Protein AF-A0A522EAC5-F1 (afdb_monomer)

Nearest PDB structures (foldseek):
  4c2c-assembly1_A  TM=8.214E-01  e=1.784E-02  Bacillus subtilis subsp. subtilis str. 168
  4c2g-assembly1_A-2  TM=7.423E-01  e=1.265E-02  Bacillus subtilis subsp. subtilis str. 168
  4c2e-assembly1_B  TM=6.570E-01  e=2.172E-02  Bacillus subtilis subsp. subtilis str. 168
  6tci-assembly1_A  TM=8.360E-01  e=1.340E-01  Bacillus cereus ATCC 14579
  4c2h-assembly1_B  TM=6.564E-01  e=4.324E-02  Bacillus subtilis subsp. subtilis str. 168

Secondary structure (DSSP, 8-state):
----GGGGGS--SS-B-TT-TT--HHHHHHHHHHHHHHHHH-GGG------SS---HHHHHHHHHHHHHTT------B-HHHHHHHHHHHHHHHHSPP--SSHHHHHHHHHHHHHHT----EEETTEEEESHHHHHHTTT--STT---HHHHHHHHHHHHHHHTT--GGGTS-S-S-HHHHHHHHHHTT----HHHHHH-GGG--TTPEEEEEEETTEEEEEEE------

Radius of gyration: 19.71 Å; Cα contacts (8 Å, |Δi|>4): 372; chains: 1; bounding box: 53×34×54 Å

pLDDT: mean 96.54, std 4.16, range [55.78, 98.94]

Foldseek 3Di:
DVQPLLVVLLDDPFKDAAVDPPQDLVVLLSLQQLLCLVCVVVVPLQLHDANRSHRDPSQLVSLLSLCVVVVHDSRSMDGSVSSNVSCVLVCQLQPVDFDDDDLLRQLLVSQVSNVVSPLDWDAHPNWTQHHSSSCSLQVHDGTNPSPRQQSVSVSSSCNSQVSVVHDCCVVANPDSALLRRQVVCVVVVNDDDPVRCVVPVVSDDRSDKDFDDPDVSHTDHIDTRNDDDD

Sequence (230 aa):
MVKNHYQKELSIAATQKRNGADNNKKDVKKIQCWLNLYAMRHPMAGTTTGIDGDFGPATEQAAVNFQKATGMPQSGIVNQQLFDLLCDPMRIAFEKPLTANGLRQLVTQAAKQHLTNSPFELNYDNKSNMGPWVRSYMNMNEGTEWFWCMGFVQTIIDQAASTQNKDFRTLMPLTFSCDTVGTHGLNKGWLSRYTQVRNDPSVVQPGDIFLLQKSPNDWIHTGIIIGIGA

Structure (mmCIF, N/CA/C/O backbone):
data_AF-A0A522EAC5-F1
#
_entry.id   AF-A0A522EAC5-F1
#
loop_
_atom_site.group_PDB
_atom_site.id
_atom_site.type_symbol
_atom_site.label_atom_id
_atom_site.label_alt_id
_atom_site.label_comp_id
_atom_site.label_asym_id
_atom_site.label_entity_id
_atom_site.label_seq_id
_atom_site.pdbx_PDB_ins_code
_atom_site.Cartn_x
_atom_site.Cartn_y
_atom_site.Cartn_z
_atom_site.occupancy
_atom_site.B_iso_or_equiv
_atom_site.auth_seq_id
_atom_site.auth_comp_id
_atom_site.auth_asym_id
_atom_site.auth_atom_id
_atom_site.pdbx_PDB_model_num
ATOM 1 N N . MET A 1 1 ? -1.379 -14.758 -9.029 1.00 74.06 1 MET A N 1
ATOM 2 C CA . MET A 1 1 ? -0.699 -13.705 -8.253 1.00 74.06 1 MET A CA 1
ATOM 3 C C . MET A 1 1 ? 0.172 -14.366 -7.209 1.00 74.06 1 MET A C 1
ATOM 5 O O . MET A 1 1 ? -0.342 -15.129 -6.399 1.00 74.06 1 MET A O 1
ATOM 9 N N . VAL A 1 2 ? 1.479 -14.133 -7.273 1.00 79.31 2 VAL A N 1
ATOM 10 C CA . VAL A 1 2 ? 2.454 -14.653 -6.304 1.00 79.31 2 VAL A CA 1
ATOM 11 C C . VAL A 1 2 ? 2.388 -13.857 -4.990 1.00 79.31 2 VAL A C 1
ATOM 13 O O . VAL A 1 2 ? 2.629 -14.410 -3.918 1.00 79.31 2 VAL A O 1
ATOM 16 N N . LYS A 1 3 ? 2.011 -12.573 -5.039 1.00 86.25 3 LYS A N 1
ATOM 17 C CA . LYS A 1 3 ? 1.955 -11.675 -3.875 1.00 86.25 3 LYS A CA 1
ATOM 18 C C . LYS A 1 3 ? 0.541 -11.509 -3.320 1.00 86.25 3 LYS A C 1
ATOM 20 O O . LYS A 1 3 ? -0.105 -10.490 -3.515 1.00 86.25 3 LYS A O 1
ATOM 25 N N . ASN A 1 4 ? 0.082 -12.505 -2.564 1.00 93.12 4 ASN A N 1
ATOM 26 C CA . ASN A 1 4 ? -1.231 -12.510 -1.899 1.00 93.12 4 ASN A CA 1
ATOM 27 C C . ASN A 1 4 ? -1.202 -12.070 -0.418 1.00 93.12 4 ASN A C 1
ATOM 29 O O . ASN A 1 4 ? -2.236 -12.053 0.244 1.00 93.12 4 ASN A O 1
ATOM 33 N N . HIS A 1 5 ? -0.037 -11.694 0.121 1.00 93.81 5 HIS A N 1
ATOM 34 C CA . HIS A 1 5 ? 0.119 -11.345 1.540 1.00 93.81 5 HIS A CA 1
ATOM 35 C C . HIS A 1 5 ? -0.753 -10.159 1.983 1.00 93.81 5 HIS A C 1
ATOM 37 O O . HIS A 1 5 ? -1.162 -10.129 3.143 1.00 93.81 5 HIS A O 1
ATOM 43 N N . TYR A 1 6 ? -1.093 -9.246 1.064 1.00 96.56 6 TYR A N 1
ATOM 44 C CA . TYR A 1 6 ? -1.983 -8.107 1.314 1.00 96.56 6 TYR A CA 1
ATOM 45 C C . TYR A 1 6 ? -3.342 -8.527 1.895 1.00 96.56 6 TYR A C 1
ATOM 47 O O . TYR A 1 6 ? -3.923 -7.794 2.685 1.00 96.56 6 TYR A O 1
ATOM 55 N N . GLN A 1 7 ? -3.831 -9.735 1.587 1.00 97.00 7 GLN A N 1
ATOM 56 C CA . GLN A 1 7 ? -5.108 -10.244 2.100 1.00 97.00 7 GLN A CA 1
ATOM 57 C C . GLN A 1 7 ? -5.143 -10.274 3.636 1.00 97.00 7 GLN A C 1
ATOM 59 O O . GLN A 1 7 ? -6.197 -10.091 4.239 1.00 97.00 7 GLN A O 1
ATOM 64 N N . LYS A 1 8 ? -3.982 -10.433 4.289 1.00 96.69 8 LYS A N 1
ATOM 65 C CA . LYS A 1 8 ? -3.856 -10.394 5.755 1.00 96.69 8 LYS A CA 1
ATOM 66 C C . LYS A 1 8 ? -4.067 -8.996 6.343 1.00 96.69 8 LYS A C 1
ATOM 68 O O . LYS A 1 8 ? -4.288 -8.897 7.550 1.00 96.69 8 LYS A O 1
ATOM 73 N N . GLU A 1 9 ? -3.986 -7.939 5.538 1.00 97.38 9 GLU A N 1
ATOM 74 C CA . GLU A 1 9 ? -4.285 -6.555 5.931 1.00 97.38 9 GLU A CA 1
ATOM 75 C C . GLU A 1 9 ? -5.766 -6.193 5.758 1.00 97.38 9 GLU A C 1
ATOM 77 O O . GLU A 1 9 ? -6.184 -5.159 6.266 1.00 97.38 9 GLU A O 1
ATOM 82 N N . LEU A 1 10 ? -6.562 -7.047 5.100 1.00 97.81 10 LEU A N 1
ATOM 83 C CA . LEU A 1 10 ? -7.972 -6.790 4.776 1.00 97.81 10 LEU A CA 1
ATOM 84 C C . LEU A 1 10 ? -8.965 -7.367 5.796 1.00 97.81 10 LEU A C 1
ATOM 86 O O . LEU A 1 10 ? -10.173 -7.285 5.595 1.00 97.81 10 LEU A O 1
ATOM 90 N N . SER A 1 11 ? -8.483 -7.960 6.890 1.00 97.75 11 SER A N 1
ATOM 91 C CA . SER A 1 11 ? -9.348 -8.499 7.941 1.00 97.75 11 SER A CA 1
ATOM 92 C C . SER A 1 11 ? -8.876 -8.177 9.356 1.00 97.75 11 SER A C 1
ATOM 94 O O . SER A 1 11 ? -7.675 -8.011 9.619 1.00 97.75 11 SER A O 1
ATOM 96 N N . ILE A 1 12 ? -9.846 -8.163 10.268 1.00 98.38 12 ILE A N 1
ATOM 97 C CA . ILE A 1 12 ? -9.673 -8.196 11.723 1.00 98.38 12 ILE A CA 1
ATOM 98 C C . ILE A 1 12 ? -10.312 -9.476 12.275 1.00 98.38 12 ILE A C 1
ATOM 100 O O . ILE A 1 12 ? -11.233 -10.029 11.678 1.00 98.38 12 ILE A O 1
ATOM 104 N N . ALA A 1 13 ? -9.804 -9.986 13.394 1.00 97.94 13 ALA A N 1
ATOM 105 C CA . ALA A 1 13 ? -10.267 -11.239 13.988 1.00 97.94 13 ALA A CA 1
ATOM 106 C C . ALA A 1 13 ? -11.593 -11.086 14.750 1.00 97.94 13 ALA A C 1
ATOM 108 O O . ALA A 1 13 ? -12.359 -12.042 14.847 1.00 97.94 13 ALA A O 1
ATOM 109 N N . ALA A 1 14 ? -11.862 -9.897 15.291 1.00 97.88 14 ALA A N 1
ATOM 110 C CA . ALA A 1 14 ? -13.078 -9.590 16.035 1.00 97.88 14 ALA A CA 1
ATOM 111 C C . ALA A 1 14 ? -13.418 -8.100 15.938 1.00 97.88 14 ALA A C 1
ATOM 113 O O . ALA A 1 14 ? -12.558 -7.273 15.631 1.00 97.88 14 ALA A O 1
ATOM 114 N N . THR A 1 15 ? -14.661 -7.747 16.258 1.00 98.69 15 THR A N 1
ATOM 115 C CA . THR A 1 15 ? -15.087 -6.349 16.397 1.00 98.69 15 THR A CA 1
ATOM 116 C C . THR A 1 15 ? -14.284 -5.650 17.495 1.00 98.69 15 THR A C 1
ATOM 118 O O . THR A 1 15 ? -14.250 -6.122 18.628 1.00 98.69 15 THR A O 1
ATOM 121 N N . GLN A 1 16 ? -13.680 -4.508 17.170 1.00 98.75 16 GLN A N 1
ATOM 122 C CA . GLN A 1 16 ? -12.874 -3.709 18.093 1.00 98.75 16 GLN A CA 1
ATOM 123 C C . GLN A 1 16 ? -13.665 -2.471 18.544 1.00 98.75 16 GLN A C 1
ATOM 125 O O . GLN A 1 16 ? -14.321 -1.812 17.731 1.00 98.75 16 GLN A O 1
ATOM 130 N N . LYS A 1 17 ? -13.641 -2.162 19.843 1.00 98.75 17 LYS A N 1
ATOM 131 C CA . LYS A 1 17 ? -14.344 -1.006 20.430 1.00 98.75 17 LYS A CA 1
ATOM 132 C C . LYS A 1 17 ? -13.735 -0.606 21.766 1.00 98.75 17 LYS A C 1
ATOM 134 O O . LYS A 1 17 ? -13.045 -1.406 22.392 1.00 98.75 17 LYS A O 1
ATOM 139 N N . ARG A 1 18 ? -14.042 0.587 22.270 1.00 98.31 18 ARG A N 1
ATOM 140 C CA . ARG A 1 18 ? -13.591 0.999 23.603 1.00 98.31 18 ARG A CA 1
ATOM 141 C C . ARG A 1 18 ? -14.069 0.019 24.679 1.00 98.31 18 ARG A C 1
ATOM 143 O O . ARG A 1 18 ? -15.231 -0.385 24.682 1.00 98.31 18 ARG A O 1
ATOM 150 N N . ASN A 1 19 ? -13.160 -0.371 25.576 1.00 97.00 19 ASN A N 1
ATOM 151 C CA . ASN A 1 19 ? -13.394 -1.372 26.628 1.00 97.00 19 ASN A CA 1
ATOM 152 C C . ASN A 1 19 ? -13.909 -2.736 26.103 1.00 97.00 19 ASN A C 1
ATOM 154 O O . ASN A 1 19 ? -14.594 -3.461 26.823 1.00 97.00 19 ASN A O 1
ATOM 158 N N . GLY A 1 20 ? -13.636 -3.080 24.839 1.00 97.38 20 GLY A N 1
ATOM 159 C CA . GLY A 1 20 ? -14.029 -4.358 24.246 1.00 97.38 20 GLY A CA 1
ATOM 160 C C . GLY A 1 20 ? -13.218 -5.526 24.809 1.00 97.38 20 GLY A C 1
ATOM 161 O O . GLY A 1 20 ? -11.992 -5.483 24.796 1.00 97.38 20 GLY A O 1
ATOM 162 N N . ALA A 1 21 ? -13.898 -6.583 25.265 1.00 97.19 21 ALA A N 1
ATOM 163 C CA . ALA A 1 21 ? -13.247 -7.791 25.784 1.00 97.19 21 ALA A CA 1
ATOM 164 C C . ALA A 1 21 ? -12.464 -8.563 24.704 1.00 97.19 21 ALA A C 1
ATOM 166 O O . ALA A 1 21 ? -11.449 -9.180 25.009 1.00 97.19 21 ALA A O 1
ATOM 167 N N . ASP A 1 22 ? -12.901 -8.468 23.445 1.00 97.56 22 ASP A N 1
ATOM 168 C CA . ASP A 1 22 ? -12.273 -9.123 22.288 1.00 97.56 22 ASP A CA 1
ATOM 169 C C . ASP A 1 22 ? -11.232 -8.232 21.584 1.00 97.56 22 ASP A C 1
ATOM 171 O O . ASP A 1 22 ? -10.783 -8.521 20.465 1.00 97.56 22 ASP A O 1
ATOM 175 N N . ASN A 1 23 ? -10.858 -7.110 22.211 1.00 98.50 23 ASN A N 1
ATOM 176 C CA . ASN A 1 23 ? -9.842 -6.240 21.648 1.00 98.50 23 ASN A CA 1
ATOM 177 C C . ASN A 1 23 ? -8.488 -6.949 21.602 1.00 98.50 23 ASN A C 1
ATOM 179 O O . ASN A 1 23 ? -8.070 -7.586 22.569 1.00 98.50 23 ASN A O 1
ATOM 183 N N . ASN A 1 24 ? -7.748 -6.778 20.507 1.00 98.50 24 ASN A N 1
ATOM 184 C CA . ASN A 1 24 ? -6.374 -7.258 20.426 1.00 98.50 24 ASN A CA 1
ATOM 185 C C . ASN A 1 24 ? -5.443 -6.226 19.788 1.00 98.50 24 ASN A C 1
ATOM 187 O O . ASN A 1 24 ? -5.782 -5.553 18.816 1.00 98.50 24 ASN A O 1
ATOM 191 N N . LYS A 1 25 ? -4.214 -6.156 20.308 1.00 98.19 25 LYS A N 1
ATOM 192 C CA . LYS A 1 25 ? -3.217 -5.149 19.921 1.00 98.19 25 LYS A CA 1
ATOM 193 C C . LYS A 1 25 ? -2.968 -5.082 18.411 1.00 98.19 25 LYS A C 1
ATOM 195 O O . LYS A 1 25 ? -2.745 -4.005 17.866 1.00 98.19 25 LYS A O 1
ATOM 200 N N . LYS A 1 26 ? -2.976 -6.232 17.731 1.00 97.88 26 LYS A N 1
ATOM 201 C CA . LYS A 1 26 ? -2.665 -6.329 16.301 1.00 97.88 26 LYS A CA 1
ATOM 202 C C . LYS A 1 26 ? -3.753 -5.682 15.446 1.00 97.88 26 LYS A C 1
ATOM 204 O O . LYS A 1 26 ? -3.430 -4.882 14.570 1.00 97.88 26 LYS A O 1
ATOM 209 N N . ASP A 1 27 ? -5.015 -6.006 15.703 1.00 98.62 27 ASP A N 1
ATOM 210 C CA . ASP A 1 27 ? -6.136 -5.457 14.941 1.00 98.62 27 ASP A CA 1
ATOM 211 C C . ASP A 1 27 ? -6.366 -3.984 15.260 1.00 98.62 27 ASP A C 1
ATOM 213 O O . ASP A 1 27 ? -6.579 -3.189 14.347 1.00 98.62 27 ASP A O 1
ATOM 217 N N . VAL A 1 28 ? -6.210 -3.583 16.525 1.00 98.81 28 VAL A N 1
ATOM 218 C CA . VAL A 1 28 ? -6.271 -2.166 16.892 1.00 98.81 28 VAL A CA 1
ATOM 219 C C . VAL A 1 28 ? -5.186 -1.363 16.167 1.00 98.81 28 VAL A C 1
ATOM 221 O O . VAL A 1 28 ? -5.501 -0.332 15.576 1.00 98.81 28 VAL A O 1
ATOM 224 N N . LYS A 1 29 ? -3.938 -1.858 16.092 1.00 98.56 29 LYS A N 1
ATOM 225 C CA . LYS A 1 29 ? -2.887 -1.192 15.302 1.00 98.56 29 LYS A CA 1
ATOM 226 C C . LYS A 1 29 ? -3.243 -1.089 13.820 1.00 98.56 29 LYS A C 1
ATOM 228 O O . LYS A 1 29 ? -2.996 -0.050 13.217 1.00 98.56 29 LYS A O 1
ATOM 233 N N . LYS A 1 30 ? -3.840 -2.124 13.216 1.00 98.44 30 LYS A N 1
ATOM 234 C CA . LYS A 1 30 ? -4.312 -2.046 11.820 1.00 98.44 30 LYS A CA 1
ATOM 235 C C . LYS A 1 30 ? -5.349 -0.942 11.637 1.00 98.44 30 LYS A C 1
ATOM 237 O O . LYS A 1 30 ? -5.227 -0.151 10.707 1.00 98.44 30 LYS A O 1
ATOM 242 N N . ILE A 1 31 ? -6.336 -0.874 12.527 1.00 98.88 31 ILE A N 1
ATOM 243 C CA . ILE A 1 31 ? -7.385 0.151 12.507 1.00 98.88 31 ILE A CA 1
ATOM 244 C C . ILE A 1 31 ? -6.766 1.544 12.628 1.00 98.88 31 ILE A C 1
ATOM 246 O O . ILE A 1 31 ? -7.038 2.407 11.800 1.00 98.88 31 ILE A O 1
ATOM 250 N N . GLN A 1 32 ? -5.888 1.750 13.609 1.00 98.88 32 GLN A N 1
ATOM 251 C CA . GLN A 1 32 ? -5.194 3.022 13.816 1.00 98.88 32 GLN A CA 1
ATOM 252 C C . GLN A 1 32 ? -4.370 3.420 12.585 1.00 98.88 32 GLN A C 1
ATOM 254 O O . GLN A 1 32 ? -4.459 4.562 12.137 1.00 98.88 32 GLN A O 1
ATOM 259 N N . CYS A 1 33 ? -3.627 2.488 11.981 1.00 98.81 33 CYS A N 1
ATOM 260 C CA . CYS A 1 33 ? -2.914 2.732 10.728 1.00 98.81 33 CYS A CA 1
ATOM 261 C C . CYS A 1 33 ? -3.858 3.202 9.614 1.00 98.81 33 CYS A C 1
ATOM 263 O O . CYS A 1 33 ? -3.591 4.214 8.970 1.00 98.81 33 CYS A O 1
ATOM 265 N N . TRP A 1 34 ? -4.970 2.499 9.394 1.00 98.81 34 TRP A N 1
ATOM 266 C CA . TRP A 1 34 ? -5.921 2.854 8.342 1.00 98.81 34 TRP A CA 1
ATOM 267 C C . TRP A 1 34 ? -6.625 4.190 8.584 1.00 98.81 34 TRP A C 1
ATOM 269 O O . TRP A 1 34 ? -6.803 4.961 7.644 1.00 98.81 34 TRP A O 1
ATOM 279 N N . LEU A 1 35 ? -6.954 4.513 9.834 1.00 98.88 35 LEU A N 1
ATOM 280 C CA . LEU A 1 35 ? -7.517 5.811 10.209 1.00 98.88 35 LEU A CA 1
ATOM 281 C C . LEU A 1 35 ? -6.540 6.968 9.924 1.00 98.88 35 LEU A C 1
ATOM 283 O O . LEU A 1 35 ? -6.948 8.009 9.403 1.00 98.88 35 LEU A O 1
ATOM 287 N N . ASN A 1 36 ? -5.245 6.769 10.193 1.00 98.81 36 ASN A N 1
ATOM 288 C CA . ASN A 1 36 ? -4.192 7.728 9.844 1.00 98.81 36 ASN A CA 1
ATOM 289 C C . ASN A 1 36 ? -4.004 7.855 8.324 1.00 98.81 36 ASN A C 1
ATOM 291 O O . ASN A 1 36 ? -3.935 8.969 7.809 1.00 98.81 36 ASN A O 1
ATOM 295 N N . LEU A 1 37 ? -3.988 6.741 7.585 1.00 98.62 37 LEU A N 1
ATOM 296 C CA . LEU A 1 37 ? -3.923 6.763 6.117 1.00 98.62 37 LEU A CA 1
ATOM 297 C C . LEU A 1 37 ? -5.135 7.473 5.500 1.00 98.62 37 LEU A C 1
ATOM 299 O O . LEU A 1 37 ? -4.993 8.215 4.527 1.00 98.62 37 LEU A O 1
ATOM 303 N N . TYR A 1 38 ? -6.323 7.298 6.082 1.00 98.56 38 TYR A N 1
ATOM 304 C CA . TYR A 1 38 ? -7.512 8.036 5.673 1.00 98.56 38 TYR A CA 1
ATOM 305 C C . TYR A 1 38 ? -7.342 9.543 5.901 1.00 98.56 38 TYR A C 1
ATOM 307 O O . TYR A 1 38 ? -7.659 10.325 5.003 1.00 98.56 38 TYR A O 1
ATOM 315 N N . ALA A 1 39 ? -6.781 9.949 7.046 1.00 98.31 39 ALA A N 1
ATOM 316 C CA . ALA A 1 39 ? -6.525 11.353 7.371 1.00 98.31 39 ALA A CA 1
ATOM 317 C C . ALA A 1 39 ? -5.549 12.011 6.382 1.00 98.31 39 ALA A C 1
ATOM 319 O O . ALA A 1 39 ? -5.749 13.160 6.002 1.00 98.31 39 ALA A O 1
ATOM 320 N N . MET A 1 40 ? -4.538 11.280 5.896 1.00 97.25 40 MET A N 1
ATOM 321 C CA . MET A 1 40 ? -3.603 11.791 4.880 1.00 97.25 40 MET A CA 1
ATOM 322 C C . MET A 1 40 ? -4.302 12.177 3.568 1.00 97.25 40 MET A C 1
ATOM 324 O O . MET A 1 40 ? -3.865 13.099 2.885 1.00 97.25 40 MET A O 1
ATOM 328 N N . ARG A 1 41 ? -5.393 11.486 3.212 1.00 95.94 41 ARG A N 1
ATOM 329 C CA . ARG A 1 41 ? -6.208 11.787 2.020 1.00 95.94 41 ARG A CA 1
ATOM 330 C C . ARG A 1 41 ? -7.346 12.767 2.310 1.00 95.94 41 ARG A C 1
ATOM 332 O O . ARG A 1 41 ? -7.791 13.469 1.408 1.00 95.94 41 ARG A O 1
ATOM 339 N N . HIS A 1 42 ? -7.805 12.811 3.557 1.00 97.44 42 HIS A N 1
ATOM 340 C CA . HIS A 1 42 ? -8.933 13.615 4.016 1.00 97.44 42 HIS A CA 1
ATOM 341 C C . HIS A 1 42 ? -8.534 14.390 5.282 1.00 97.44 42 HIS A C 1
ATOM 343 O O . HIS A 1 42 ? -9.023 14.080 6.371 1.00 97.44 42 HIS A O 1
ATOM 349 N N . PRO A 1 43 ? -7.663 15.411 5.174 1.00 96.12 43 PRO A N 1
ATOM 350 C CA . PRO A 1 43 ? -7.079 16.085 6.340 1.00 96.12 43 PRO A CA 1
ATOM 351 C C . PRO A 1 43 ? -8.123 16.731 7.263 1.00 96.12 43 PRO A C 1
ATOM 353 O O . PRO A 1 43 ? -7.903 16.852 8.464 1.00 96.12 43 PRO A O 1
ATOM 356 N N . MET A 1 44 ? -9.295 17.081 6.727 1.00 97.56 44 MET A N 1
ATOM 357 C CA . MET A 1 44 ? -10.409 17.658 7.487 1.00 97.56 44 MET A CA 1
ATOM 358 C C . MET A 1 44 ? -11.283 16.620 8.208 1.00 97.56 44 MET A C 1
ATOM 360 O O . MET A 1 44 ? -12.193 17.001 8.940 1.00 97.56 44 MET A O 1
ATOM 364 N N . ALA A 1 45 ? -11.049 15.319 8.008 1.00 97.56 45 ALA A N 1
ATOM 365 C CA . ALA A 1 45 ? -11.873 14.275 8.611 1.00 97.56 45 ALA A CA 1
ATOM 366 C C . ALA A 1 45 ? -11.590 14.074 10.105 1.00 97.56 45 ALA A C 1
ATOM 368 O O . ALA A 1 45 ? -12.448 13.559 10.809 1.00 97.56 45 ALA A O 1
ATOM 369 N N . GLY A 1 46 ? -10.410 14.461 10.601 1.00 97.81 46 GLY A N 1
ATOM 370 C CA . GLY A 1 46 ? -10.063 14.297 12.015 1.00 97.81 46 GLY A CA 1
ATOM 371 C C . GLY A 1 46 ? -9.935 12.832 12.452 1.00 97.81 46 GLY A C 1
ATOM 372 O O . GLY A 1 46 ? -10.316 12.498 13.570 1.00 97.81 46 GLY A O 1
ATOM 373 N N . THR A 1 47 ? -9.449 11.942 11.582 1.00 98.62 47 THR A N 1
ATOM 374 C CA . THR A 1 47 ? -9.291 10.507 11.895 1.00 98.62 47 THR A CA 1
ATOM 375 C C . THR A 1 47 ? -7.892 10.135 12.396 1.00 98.62 47 THR A C 1
ATOM 377 O O . THR A 1 47 ? -7.638 8.974 12.690 1.00 98.62 47 THR A O 1
ATOM 380 N N . THR A 1 48 ? -6.963 11.083 12.512 1.00 98.44 48 THR A N 1
ATOM 381 C CA . THR A 1 48 ? -5.627 10.835 13.078 1.00 98.44 48 THR A CA 1
ATOM 382 C C . THR A 1 48 ? -5.725 10.357 14.530 1.00 98.44 48 THR A C 1
ATOM 384 O O . THR A 1 48 ? -6.432 10.952 15.341 1.00 98.44 48 THR A O 1
ATOM 387 N N . THR A 1 49 ? -4.985 9.304 14.873 1.00 98.56 49 THR A N 1
ATOM 388 C CA . THR A 1 49 ? -4.888 8.759 16.238 1.00 98.56 49 THR A CA 1
ATOM 389 C C . THR A 1 49 ? -3.517 8.111 16.461 1.00 98.56 49 THR A C 1
ATOM 391 O O . THR A 1 49 ? -2.809 7.817 15.496 1.00 98.56 49 THR A O 1
ATOM 394 N N . GLY A 1 50 ? -3.120 7.876 17.713 1.00 98.50 50 GLY A N 1
ATOM 395 C CA . GLY A 1 50 ? -1.901 7.121 18.025 1.00 98.50 50 GLY A CA 1
ATOM 396 C C . GLY A 1 50 ? -1.964 5.686 17.487 1.00 98.50 50 GLY A C 1
ATOM 397 O O . GLY A 1 50 ? -3.045 5.114 17.389 1.00 98.50 50 GLY A O 1
ATOM 398 N N . ILE A 1 51 ? -0.813 5.107 17.123 1.00 98.69 51 ILE A N 1
ATOM 399 C CA . ILE A 1 51 ? -0.688 3.712 16.652 1.00 98.69 51 ILE A CA 1
ATOM 400 C C . ILE A 1 51 ? -0.022 2.867 17.753 1.00 98.69 51 ILE A C 1
ATOM 402 O O . ILE A 1 51 ? 1.077 2.334 17.605 1.00 98.69 51 ILE A O 1
ATOM 406 N N . ASP A 1 52 ? -0.673 2.786 18.908 1.00 98.19 52 ASP A N 1
ATOM 407 C CA . ASP A 1 52 ? -0.187 2.092 20.112 1.00 98.19 52 ASP A CA 1
ATOM 408 C C . ASP A 1 52 ? -0.768 0.672 20.267 1.00 98.19 52 ASP A C 1
ATOM 410 O O . ASP A 1 52 ? -0.181 -0.186 20.940 1.00 98.19 52 ASP A O 1
ATOM 414 N N . GLY A 1 53 ? -1.855 0.376 19.553 1.00 98.38 53 GLY A N 1
ATOM 415 C CA . GLY A 1 53 ? -2.621 -0.858 19.660 1.00 98.38 53 GLY A CA 1
ATOM 416 C C . GLY A 1 53 ? -3.603 -0.892 20.829 1.00 98.38 53 GLY A C 1
ATOM 417 O O . GLY A 1 53 ? -4.075 -1.978 21.159 1.00 98.38 53 GLY A O 1
ATOM 418 N N . ASP A 1 54 ? -3.913 0.256 21.436 1.00 98.44 54 ASP A N 1
ATOM 419 C CA . ASP A 1 54 ? -4.982 0.408 22.421 1.00 98.44 54 ASP A CA 1
ATOM 420 C C . ASP A 1 54 ? -6.212 1.121 21.829 1.00 98.44 54 ASP A C 1
ATOM 422 O O . ASP A 1 54 ? -6.138 2.177 21.190 1.00 98.44 54 ASP A O 1
ATOM 426 N N . PHE A 1 55 ? -7.393 0.534 22.035 1.00 98.69 55 PHE A N 1
ATOM 427 C CA . PHE A 1 55 ? -8.648 1.114 21.560 1.00 98.69 55 PHE A CA 1
ATOM 428 C C . PHE A 1 55 ? -9.190 2.085 22.616 1.00 98.69 55 PHE A C 1
ATOM 430 O O . PHE A 1 55 ? -10.244 1.879 23.224 1.00 98.69 55 PHE A O 1
ATOM 437 N N . GLY A 1 56 ? -8.422 3.146 22.852 1.00 98.56 56 GLY A N 1
ATOM 438 C CA . GLY A 1 56 ? -8.756 4.209 23.789 1.00 98.56 56 GLY A CA 1
ATOM 439 C C . GLY A 1 56 ? -9.738 5.251 23.227 1.00 98.56 56 GLY A C 1
ATOM 440 O O . GLY A 1 56 ? -10.206 5.139 22.089 1.00 98.56 56 GLY A O 1
ATOM 441 N N . PRO A 1 57 ? -10.020 6.318 24.000 1.00 98.62 57 PRO A N 1
ATOM 442 C CA . PRO A 1 57 ? -10.958 7.378 23.614 1.00 98.62 57 PRO A CA 1
ATOM 443 C C . PRO A 1 57 ? -10.599 8.073 22.290 1.00 98.62 57 PRO A C 1
ATOM 445 O O . PRO A 1 57 ? -11.485 8.423 21.516 1.00 98.62 57 PRO A O 1
ATOM 448 N N . ALA A 1 58 ? -9.304 8.257 22.008 1.00 98.56 58 ALA A N 1
ATOM 449 C CA . ALA A 1 58 ? -8.845 8.873 20.762 1.00 98.56 58 ALA A CA 1
ATOM 450 C C . ALA A 1 58 ? -9.142 7.986 19.539 1.00 98.56 58 ALA A C 1
ATOM 452 O O . ALA A 1 58 ? -9.655 8.474 18.534 1.00 98.56 58 ALA A O 1
ATOM 453 N N . THR A 1 59 ? -8.890 6.676 19.644 1.00 98.88 59 THR A N 1
ATOM 454 C CA . THR A 1 59 ? -9.204 5.699 18.589 1.00 98.88 59 THR A CA 1
ATOM 455 C C . THR A 1 59 ? -10.714 5.599 18.355 1.00 98.88 59 THR A C 1
ATOM 457 O O . THR A 1 59 ? -11.153 5.583 17.208 1.00 98.88 59 THR A O 1
ATOM 460 N N . GLU A 1 60 ? -11.517 5.605 19.424 1.00 98.88 60 GLU A N 1
ATOM 461 C CA . GLU A 1 60 ? -12.984 5.649 19.342 1.00 98.88 60 GLU A CA 1
ATOM 462 C C . GLU A 1 60 ? -13.478 6.902 18.608 1.00 98.88 60 GLU A C 1
ATOM 464 O O . GLU A 1 60 ? -14.254 6.792 17.658 1.00 98.88 60 GLU A O 1
ATOM 469 N N . GLN A 1 61 ? -12.985 8.087 18.980 1.00 98.88 61 GLN A N 1
ATOM 470 C CA . GLN A 1 61 ? -13.367 9.335 18.316 1.00 98.88 61 GLN A CA 1
ATOM 471 C C . GLN A 1 61 ? -12.940 9.360 16.841 1.00 98.88 61 GLN A C 1
ATOM 473 O O . GLN A 1 61 ? -13.698 9.819 15.985 1.00 98.88 61 GLN A O 1
ATOM 478 N N . ALA A 1 62 ? -11.754 8.840 16.519 1.00 98.88 62 ALA A N 1
ATOM 479 C CA . ALA A 1 62 ? -11.297 8.708 15.141 1.00 98.88 62 ALA A CA 1
ATOM 480 C C . ALA A 1 62 ? -12.191 7.751 14.330 1.00 98.88 62 ALA A C 1
ATOM 482 O O . ALA A 1 62 ? -12.538 8.059 13.189 1.00 98.88 62 ALA A O 1
ATOM 483 N N . ALA A 1 63 ? -12.631 6.635 14.921 1.00 98.88 63 ALA A N 1
ATOM 484 C CA . ALA A 1 63 ? -13.583 5.720 14.293 1.00 98.88 63 ALA A CA 1
ATOM 485 C C . ALA A 1 63 ? -14.953 6.383 14.063 1.00 98.88 63 ALA A C 1
ATOM 487 O O . ALA A 1 63 ? -15.505 6.265 12.969 1.00 98.88 63 ALA A O 1
ATOM 488 N N . VAL A 1 64 ? -15.466 7.146 15.038 1.00 98.94 64 VAL A N 1
ATOM 489 C CA . VAL A 1 64 ? -16.685 7.967 14.890 1.00 98.94 64 VAL A CA 1
ATOM 490 C C . VAL A 1 64 ? -16.552 8.947 13.725 1.00 98.94 64 VAL A C 1
ATOM 492 O O . VAL A 1 64 ? -17.456 9.071 12.898 1.00 98.94 64 VAL A O 1
ATOM 495 N N . ASN A 1 65 ? -15.413 9.628 13.627 1.00 98.88 65 ASN A N 1
ATOM 496 C CA . ASN A 1 65 ? -15.155 10.598 12.570 1.00 98.88 65 ASN A CA 1
ATOM 497 C C . ASN A 1 65 ? -15.093 9.937 11.186 1.00 98.88 65 ASN A C 1
ATOM 499 O O . ASN A 1 65 ? -15.658 10.462 10.225 1.00 98.88 65 ASN A O 1
ATOM 503 N N . PHE A 1 66 ? -14.479 8.756 11.089 1.00 98.81 66 PHE A N 1
ATOM 504 C CA . PHE A 1 66 ? -14.482 7.967 9.861 1.00 98.81 66 PHE A CA 1
ATOM 505 C C . PHE A 1 66 ? -15.897 7.510 9.481 1.00 98.81 66 PHE A C 1
ATOM 507 O O . PHE A 1 66 ? -16.305 7.665 8.330 1.00 98.81 66 PHE A O 1
ATOM 514 N N . GLN A 1 67 ? -16.682 7.019 10.445 1.00 98.81 67 GLN A N 1
ATOM 515 C CA . GLN A 1 67 ? -18.083 6.648 10.226 1.00 98.81 67 GLN A CA 1
ATOM 516 C C . GLN A 1 67 ? -18.896 7.838 9.712 1.00 98.81 67 GLN A C 1
ATOM 518 O O . GLN A 1 67 ? -19.595 7.722 8.710 1.00 98.81 67 GLN A O 1
ATOM 523 N N . LYS A 1 68 ? -18.744 9.012 10.333 1.00 98.62 68 LYS A N 1
ATOM 524 C CA . LYS A 1 68 ? -19.381 10.250 9.871 1.00 98.62 68 LYS A CA 1
ATOM 525 C C . LYS A 1 68 ? -18.990 10.585 8.431 1.00 98.62 68 LYS A C 1
ATOM 527 O O . LYS A 1 68 ? -19.863 10.896 7.627 1.00 98.62 68 LYS A O 1
ATOM 532 N N . ALA A 1 69 ? -17.700 10.511 8.102 1.00 98.12 69 ALA A N 1
ATOM 533 C CA . ALA A 1 69 ? -17.193 10.831 6.769 1.00 98.12 69 ALA A CA 1
ATOM 534 C C . ALA A 1 69 ? -17.659 9.840 5.685 1.00 98.12 69 ALA A C 1
ATOM 536 O O . ALA A 1 69 ? -17.747 10.211 4.519 1.00 98.12 69 ALA A O 1
ATOM 537 N N . THR A 1 70 ? -17.991 8.607 6.072 1.00 97.12 70 THR A N 1
ATOM 538 C CA . THR A 1 70 ? -18.464 7.538 5.175 1.00 97.12 70 THR A CA 1
ATOM 539 C C . THR A 1 70 ? -19.981 7.323 5.220 1.00 97.12 70 THR A C 1
ATOM 541 O O . THR A 1 70 ? -20.491 6.395 4.599 1.00 97.12 70 THR A O 1
ATOM 544 N N . GLY A 1 71 ? -20.726 8.176 5.935 1.00 97.25 71 GLY A N 1
ATOM 545 C CA . GLY A 1 71 ? -22.185 8.071 6.046 1.00 97.25 71 GLY A CA 1
ATOM 546 C C . GLY A 1 71 ? -22.673 6.872 6.870 1.00 97.25 71 GLY A C 1
ATOM 547 O O . GLY A 1 71 ? -23.828 6.470 6.749 1.00 97.25 71 GLY A O 1
ATOM 54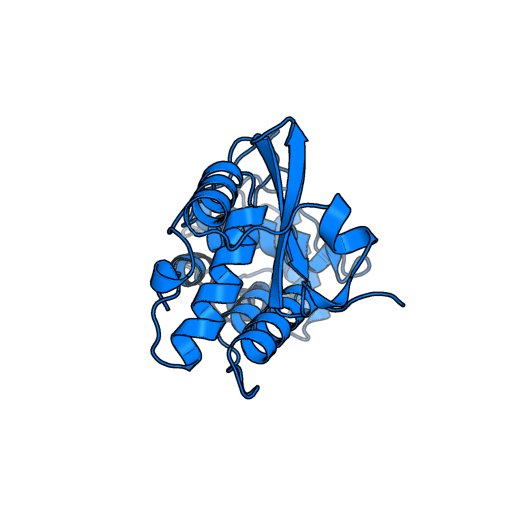8 N N . MET A 1 72 ? -21.809 6.292 7.703 1.00 98.00 72 MET A N 1
ATOM 549 C CA . MET A 1 72 ? -22.126 5.175 8.591 1.00 98.00 72 MET A CA 1
ATOM 550 C C . MET A 1 72 ? -22.645 5.646 9.958 1.00 98.00 72 MET A C 1
ATOM 552 O O . MET A 1 72 ? -22.337 6.762 10.394 1.00 98.00 72 MET A O 1
ATOM 556 N N . PRO A 1 73 ? -23.401 4.798 10.688 1.00 97.88 73 PRO A N 1
ATOM 557 C CA . PRO A 1 73 ? -23.766 5.073 12.073 1.00 97.88 73 PRO A CA 1
ATOM 558 C C . PRO A 1 73 ? -22.526 5.309 12.945 1.00 97.88 73 PRO A C 1
ATOM 560 O O . PRO A 1 73 ? -21.623 4.476 13.003 1.00 97.88 73 PRO A O 1
ATOM 563 N N . GLN A 1 74 ? -22.509 6.441 13.646 1.00 98.31 74 GLN A N 1
ATOM 564 C CA . GLN A 1 74 ? -21.385 6.959 14.437 1.00 98.31 74 GLN A CA 1
ATOM 565 C C . GLN A 1 74 ? -21.258 6.261 15.805 1.00 98.31 74 GLN A C 1
ATOM 567 O O . GLN A 1 74 ? -21.338 6.891 16.854 1.00 98.31 74 GLN A O 1
ATOM 572 N N . SER A 1 75 ? -21.123 4.936 15.798 1.00 98.38 75 SER A N 1
ATOM 573 C CA . SER A 1 75 ? -21.044 4.111 17.013 1.00 98.38 75 SER A CA 1
ATOM 574 C C . SER A 1 75 ? -19.665 4.090 17.681 1.00 98.38 75 SER A C 1
ATOM 576 O O . SER A 1 75 ? -19.559 3.638 18.816 1.00 98.38 75 SER A O 1
ATOM 578 N N . GLY A 1 76 ? -18.600 4.480 16.973 1.00 98.56 76 GLY A N 1
ATOM 579 C CA . GLY A 1 76 ? -17.207 4.313 17.410 1.00 98.56 76 GLY A CA 1
ATOM 580 C C . GLY A 1 76 ? -16.705 2.863 17.399 1.00 98.56 76 GLY A C 1
ATOM 581 O O . GLY A 1 76 ? -15.554 2.604 17.743 1.00 98.56 76 GLY A O 1
ATOM 582 N N . ILE A 1 77 ? -17.550 1.912 16.989 1.00 98.81 77 ILE A N 1
ATOM 583 C CA . ILE A 1 77 ? -17.242 0.482 16.913 1.00 98.81 77 ILE A CA 1
ATOM 584 C C . ILE A 1 77 ? -16.718 0.140 15.517 1.00 98.81 77 ILE A C 1
ATOM 586 O O . ILE A 1 77 ? -17.337 0.500 14.514 1.00 98.81 77 ILE A O 1
ATOM 590 N N . VAL A 1 78 ? -15.625 -0.622 15.449 1.00 98.81 78 VAL A N 1
ATOM 591 C CA . VAL A 1 78 ? -15.050 -1.117 14.194 1.00 98.81 78 VAL A CA 1
ATOM 592 C C . VAL A 1 78 ? -15.281 -2.620 14.079 1.00 98.81 78 VAL A C 1
ATOM 594 O O . VAL A 1 78 ? -14.555 -3.430 14.651 1.00 98.81 78 VAL A O 1
ATOM 597 N N . ASN A 1 79 ? -16.323 -2.993 13.341 1.00 98.62 79 ASN A N 1
ATOM 598 C CA . ASN A 1 79 ? -16.553 -4.367 12.893 1.00 98.62 79 ASN A CA 1
ATOM 599 C C . ASN A 1 79 ? -15.872 -4.609 11.530 1.00 98.62 79 ASN A C 1
ATOM 601 O O . ASN A 1 79 ? -15.313 -3.685 10.937 1.00 98.62 79 ASN A O 1
ATOM 605 N N . GLN A 1 80 ? -15.941 -5.840 11.012 1.00 98.44 80 GLN A N 1
ATOM 606 C CA . GLN A 1 80 ? -15.336 -6.171 9.716 1.00 98.44 80 GLN A CA 1
ATOM 607 C C . GLN A 1 80 ? -15.902 -5.318 8.567 1.00 98.44 80 GLN A C 1
ATOM 609 O O . GLN A 1 80 ? -15.134 -4.879 7.727 1.00 98.44 80 GLN A O 1
ATOM 614 N N . GLN A 1 81 ? -17.201 -4.995 8.568 1.00 98.25 81 GLN A N 1
ATOM 615 C CA . GLN A 1 81 ? -17.813 -4.161 7.524 1.00 98.25 81 GLN A CA 1
ATOM 616 C C . GLN A 1 81 ? -17.217 -2.744 7.480 1.00 98.25 81 GLN A C 1
ATOM 618 O O . GLN A 1 81 ? -16.897 -2.238 6.409 1.00 98.25 81 GLN A O 1
ATOM 623 N N . LEU A 1 82 ? -17.049 -2.091 8.635 1.00 98.56 82 LEU A N 1
ATOM 624 C CA . LEU A 1 82 ? -16.396 -0.782 8.690 1.00 98.56 82 LEU A CA 1
ATOM 625 C C . LEU A 1 82 ? -14.902 -0.895 8.354 1.00 98.56 82 LEU A C 1
ATOM 627 O O . LEU A 1 82 ? -14.338 0.002 7.730 1.00 98.56 82 LEU A O 1
ATOM 631 N N . PHE A 1 83 ? -14.263 -1.994 8.759 1.00 98.75 83 PHE A N 1
ATOM 632 C CA . PHE A 1 83 ? -12.867 -2.264 8.435 1.00 98.75 83 PHE A CA 1
ATOM 633 C C . PHE A 1 83 ? -12.643 -2.483 6.932 1.00 98.75 83 PHE A C 1
ATOM 635 O O . PHE A 1 83 ? -11.632 -2.030 6.401 1.00 98.75 83 PHE A O 1
ATOM 642 N N . ASP A 1 84 ? -13.594 -3.094 6.227 1.00 98.62 84 ASP A N 1
ATOM 643 C CA . ASP A 1 84 ? -13.550 -3.224 4.771 1.00 98.62 84 ASP A CA 1
ATOM 644 C C . ASP A 1 84 ? -13.516 -1.846 4.101 1.00 98.62 84 ASP A C 1
ATOM 646 O O . ASP A 1 84 ? -12.633 -1.609 3.282 1.00 98.62 84 ASP A O 1
ATOM 650 N N . LEU A 1 85 ? -14.360 -0.901 4.543 1.00 98.3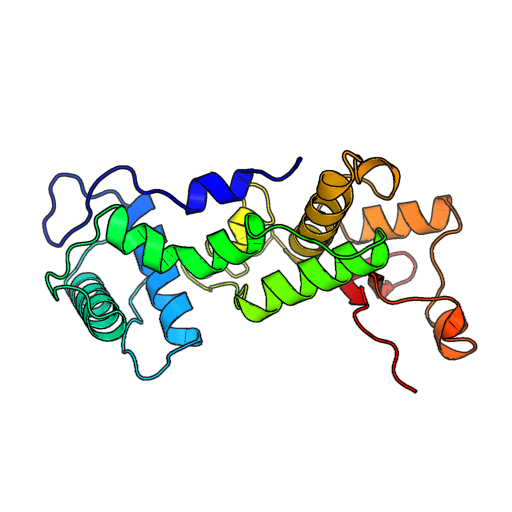8 85 LEU A N 1
ATOM 651 C CA . LEU A 1 85 ? -14.343 0.485 4.049 1.00 98.38 85 LEU A CA 1
ATOM 652 C C . LEU A 1 85 ? -13.005 1.191 4.315 1.00 98.38 85 LEU A C 1
ATOM 654 O O . LEU A 1 85 ? -12.526 1.963 3.485 1.00 98.38 85 LEU A O 1
ATOM 658 N N . LEU A 1 86 ? -12.381 0.935 5.470 1.00 98.19 86 LEU A N 1
ATOM 659 C CA . LEU A 1 86 ? -11.043 1.454 5.779 1.00 98.19 86 LEU A CA 1
ATOM 660 C C . LEU A 1 86 ? -9.989 0.916 4.799 1.00 98.19 86 LEU A C 1
ATOM 662 O O . LEU A 1 86 ? -9.099 1.657 4.381 1.00 98.19 86 LEU A O 1
ATOM 666 N N . CYS A 1 87 ? -10.100 -0.360 4.429 1.00 98.25 87 CYS A N 1
ATOM 667 C CA . CYS A 1 87 ? -9.134 -1.064 3.589 1.00 98.25 87 CYS A CA 1
ATOM 668 C C . CYS A 1 87 ? -9.426 -0.977 2.083 1.00 98.25 87 CYS A C 1
ATOM 670 O O . CYS A 1 87 ? -8.602 -1.436 1.284 1.00 98.25 87 CYS A O 1
ATOM 672 N N . ASP A 1 88 ? -10.555 -0.389 1.676 1.00 98.12 88 ASP A N 1
ATOM 673 C CA . ASP A 1 88 ? -10.977 -0.258 0.277 1.00 98.12 88 ASP A CA 1
ATOM 674 C C . ASP A 1 88 ? -9.870 0.241 -0.662 1.00 98.12 88 ASP A C 1
ATOM 676 O O . ASP A 1 88 ? -9.715 -0.345 -1.735 1.00 98.12 88 ASP A O 1
ATOM 680 N N . PRO A 1 89 ? -9.030 1.236 -0.303 1.00 98.44 89 PRO A N 1
ATOM 681 C CA . PRO A 1 89 ? -7.939 1.655 -1.177 1.00 98.44 89 PRO A CA 1
ATOM 682 C C . PRO A 1 89 ? -6.985 0.510 -1.552 1.00 98.44 89 PRO A C 1
ATOM 684 O O . PRO A 1 89 ? -6.588 0.379 -2.711 1.00 98.44 89 PRO A O 1
ATOM 687 N N . MET A 1 90 ? -6.641 -0.358 -0.599 1.00 98.44 90 MET A N 1
ATOM 688 C CA . MET A 1 90 ? -5.802 -1.528 -0.866 1.00 98.44 90 MET A CA 1
ATOM 689 C C . MET A 1 90 ? -6.562 -2.608 -1.612 1.00 98.44 90 MET A C 1
ATOM 691 O O . MET A 1 90 ? -6.026 -3.160 -2.570 1.00 98.44 90 MET A O 1
ATOM 695 N N . ARG A 1 91 ? -7.812 -2.876 -1.230 1.00 97.88 91 ARG A N 1
ATOM 696 C CA . ARG A 1 91 ? -8.659 -3.830 -1.945 1.00 97.88 91 ARG A CA 1
ATOM 697 C C . ARG A 1 91 ? -8.755 -3.467 -3.427 1.00 97.88 91 ARG A C 1
ATOM 699 O O . ARG A 1 91 ? -8.458 -4.290 -4.284 1.00 97.88 91 ARG A O 1
ATOM 706 N N . ILE A 1 92 ? -9.058 -2.208 -3.736 1.00 98.06 92 ILE A N 1
ATOM 707 C CA . ILE A 1 92 ? -9.122 -1.696 -5.107 1.00 98.06 92 ILE A CA 1
ATOM 708 C C . ILE A 1 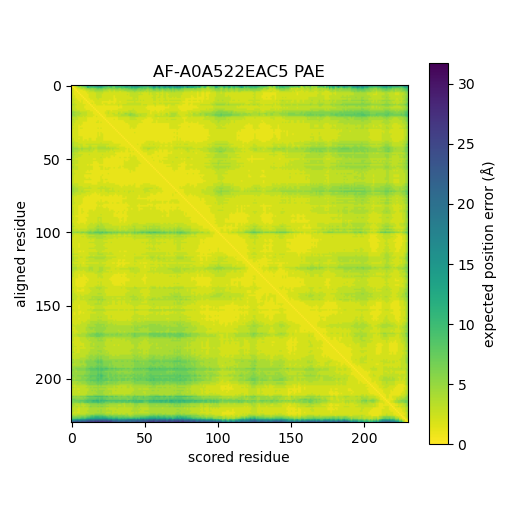92 ? -7.761 -1.819 -5.792 1.00 98.06 92 ILE A C 1
ATOM 710 O O . ILE A 1 92 ? -7.703 -2.261 -6.936 1.00 98.06 92 ILE A O 1
ATOM 714 N N . ALA A 1 93 ? -6.668 -1.445 -5.123 1.00 98.19 93 ALA A N 1
ATOM 715 C CA . ALA A 1 93 ? -5.340 -1.510 -5.720 1.00 98.19 93 ALA A CA 1
ATOM 716 C C . ALA A 1 93 ? -4.949 -2.940 -6.130 1.00 98.19 93 ALA A C 1
ATOM 718 O O . ALA A 1 93 ? -4.473 -3.148 -7.246 1.00 98.19 93 ALA A O 1
ATOM 719 N N . PHE A 1 94 ? -5.212 -3.921 -5.266 1.00 97.81 94 PHE A N 1
ATOM 720 C CA . PHE A 1 94 ? -4.810 -5.307 -5.486 1.00 97.81 94 PHE A CA 1
ATOM 721 C C . PHE A 1 94 ? -5.797 -6.123 -6.331 1.00 97.81 94 PHE A C 1
ATOM 723 O O . PHE A 1 94 ? -5.361 -6.955 -7.127 1.00 97.81 94 PHE A O 1
ATOM 730 N N . GLU A 1 95 ? -7.102 -5.889 -6.174 1.00 96.38 95 GLU A N 1
ATOM 731 C CA . GLU A 1 95 ? -8.155 -6.789 -6.666 1.00 96.38 95 GLU A CA 1
ATOM 732 C C . GLU A 1 95 ? -8.914 -6.249 -7.878 1.00 96.38 95 GLU A C 1
ATOM 734 O O . GLU A 1 95 ? -9.528 -7.036 -8.600 1.00 96.38 95 GLU A O 1
ATOM 739 N N . LYS A 1 96 ? -8.875 -4.934 -8.151 1.00 97.12 96 LYS A N 1
ATOM 740 C CA . LYS A 1 96 ? -9.544 -4.389 -9.339 1.00 97.12 96 LYS A CA 1
ATOM 741 C C . LYS A 1 96 ? -8.884 -4.960 -10.605 1.00 97.12 96 LYS A C 1
ATOM 743 O O . LYS A 1 96 ? -7.675 -4.765 -10.781 1.00 97.12 96 LYS A O 1
ATOM 748 N N . PRO A 1 97 ? -9.651 -5.620 -11.498 1.00 97.06 97 PRO A N 1
ATOM 749 C CA . PRO A 1 97 ? -9.094 -6.248 -12.688 1.00 97.06 97 PRO A CA 1
ATOM 750 C C . PRO A 1 97 ? -8.387 -5.254 -13.607 1.00 97.06 97 PRO A C 1
ATOM 752 O O . PRO A 1 97 ? -8.895 -4.166 -13.892 1.00 97.06 97 PRO A O 1
ATOM 755 N N . LEU A 1 98 ? -7.231 -5.673 -14.115 1.00 97.94 98 LEU A N 1
ATOM 756 C CA . LEU A 1 98 ? -6.512 -4.974 -15.168 1.00 97.94 98 LEU A CA 1
ATOM 757 C C . LEU A 1 98 ? -7.035 -5.445 -16.528 1.00 97.94 98 LEU A C 1
ATOM 759 O O . LEU A 1 98 ? -7.333 -6.621 -16.719 1.00 97.94 98 LEU A O 1
ATOM 763 N N . THR A 1 99 ? -7.151 -4.521 -17.472 1.00 97.38 99 THR A N 1
ATOM 764 C CA . THR A 1 99 ? -7.825 -4.749 -18.763 1.00 97.38 99 THR A CA 1
ATOM 765 C C . THR A 1 99 ? -7.014 -4.257 -19.954 1.00 97.38 99 THR A C 1
ATOM 767 O O . THR A 1 99 ? -7.447 -4.393 -21.096 1.00 97.38 99 THR A O 1
ATOM 770 N N . ALA A 1 100 ? -5.854 -3.647 -19.708 1.00 97.56 100 ALA A N 1
ATOM 771 C CA . ALA A 1 100 ? -5.004 -3.148 -20.768 1.00 97.56 100 ALA A CA 1
ATOM 772 C C . ALA A 1 100 ? -4.413 -4.288 -21.616 1.00 97.56 100 ALA A C 1
ATOM 774 O O . ALA A 1 100 ? -4.162 -5.394 -21.140 1.00 97.56 100 ALA A O 1
ATOM 775 N N . ASN A 1 101 ? -4.143 -3.987 -22.884 1.00 95.56 101 ASN A N 1
ATOM 776 C CA . ASN A 1 101 ? -3.560 -4.943 -23.817 1.00 95.56 101 ASN A CA 1
ATOM 777 C C . ASN A 1 101 ? -2.034 -4.852 -23.791 1.00 95.56 101 ASN A C 1
ATOM 779 O O . ASN A 1 101 ? -1.472 -3.798 -24.082 1.00 95.56 101 ASN A O 1
ATOM 783 N N . GLY A 1 102 ? -1.375 -5.972 -23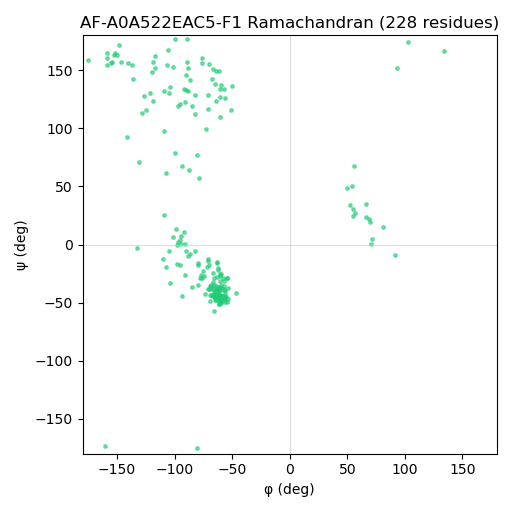.499 1.00 96.88 102 GLY A N 1
ATOM 784 C CA . GLY A 1 102 ? 0.084 -6.061 -23.444 1.00 96.88 102 GLY A CA 1
ATOM 785 C C . GLY A 1 102 ? 0.655 -5.830 -22.044 1.00 96.88 102 GLY A C 1
ATOM 786 O O . GLY A 1 102 ? 0.072 -5.157 -21.196 1.00 96.88 102 GLY A O 1
ATOM 787 N N . LEU A 1 103 ? 1.820 -6.432 -21.780 1.00 97.31 103 LEU A N 1
ATOM 788 C CA . LEU A 1 103 ? 2.409 -6.438 -20.438 1.00 97.31 103 LEU A CA 1
ATOM 789 C C . LEU A 1 103 ? 2.773 -5.031 -19.950 1.00 97.31 103 LEU A C 1
ATOM 791 O O . LEU A 1 103 ? 2.462 -4.688 -18.817 1.00 97.31 103 LEU A O 1
ATOM 795 N N . ARG A 1 104 ? 3.386 -4.202 -20.800 1.00 97.12 104 ARG A N 1
ATOM 796 C CA . ARG A 1 104 ? 3.791 -2.831 -20.446 1.00 97.12 104 ARG A CA 1
ATOM 797 C C . ARG A 1 104 ? 2.597 -1.965 -20.046 1.00 97.12 104 ARG A C 1
ATOM 799 O O . ARG A 1 104 ? 2.630 -1.244 -19.049 1.00 97.12 104 ARG A O 1
ATOM 806 N N . GLN A 1 105 ? 1.511 -2.070 -20.801 1.00 98.12 105 GLN A N 1
ATOM 807 C CA . GLN A 1 105 ? 0.278 -1.341 -20.552 1.00 98.12 105 GLN A CA 1
ATOM 808 C C . GLN A 1 105 ? -0.397 -1.833 -19.266 1.00 98.12 105 GLN A C 1
ATOM 810 O O . GLN A 1 105 ? -0.868 -1.015 -18.484 1.00 98.12 105 GLN A O 1
ATOM 815 N N . LEU A 1 106 ? -0.366 -3.139 -18.986 1.00 98.56 106 LEU A N 1
ATOM 816 C CA . LEU A 1 106 ? -0.841 -3.690 -17.712 1.00 98.56 106 LEU A CA 1
ATOM 817 C C . LEU A 1 106 ? 0.010 -3.222 -16.524 1.00 98.56 106 LEU A C 1
ATOM 819 O O . LEU A 1 106 ? -0.549 -2.823 -15.508 1.00 98.56 106 LEU A O 1
ATOM 823 N N . VAL A 1 107 ? 1.342 -3.197 -16.655 1.00 98.56 107 VAL A N 1
ATOM 824 C CA . VAL A 1 107 ? 2.257 -2.676 -15.620 1.00 98.56 107 VAL A CA 1
ATOM 825 C C . VAL A 1 107 ? 1.947 -1.208 -15.322 1.00 98.56 107 VAL A C 1
ATOM 827 O O . VAL A 1 107 ? 1.792 -0.826 -14.164 1.00 98.56 107 VAL A O 1
ATOM 830 N N . THR A 1 108 ? 1.796 -0.374 -16.353 1.00 98.38 108 THR A N 1
ATOM 831 C CA . THR A 1 108 ? 1.459 1.046 -16.155 1.00 98.38 108 THR A CA 1
ATOM 832 C C . THR A 1 108 ? 0.042 1.248 -15.609 1.00 98.38 108 THR A C 1
ATOM 834 O O . THR A 1 108 ? -0.152 2.134 -14.775 1.00 98.38 108 THR A O 1
ATOM 837 N N . GLN A 1 109 ? -0.939 0.433 -16.019 1.00 98.38 109 GLN A N 1
ATOM 838 C CA . GLN A 1 109 ? -2.295 0.449 -15.458 1.00 98.38 109 GLN A CA 1
ATOM 839 C C . GLN A 1 109 ? -2.272 0.104 -13.965 1.00 98.38 109 GLN A C 1
ATOM 841 O O . GLN A 1 109 ? -2.838 0.848 -13.168 1.00 98.38 109 GLN A O 1
ATOM 846 N N . ALA A 1 110 ? -1.577 -0.969 -13.582 1.00 98.31 110 ALA A N 1
ATOM 847 C CA . ALA A 1 110 ? -1.437 -1.390 -12.193 1.00 98.31 110 ALA A CA 1
ATOM 848 C C . ALA A 1 110 ? -0.700 -0.342 -11.344 1.00 98.31 110 ALA A C 1
ATOM 850 O O . ALA A 1 110 ? -1.183 0.031 -10.277 1.00 98.31 110 ALA A O 1
ATOM 851 N N . ALA A 1 111 ? 0.407 0.223 -11.841 1.00 98.31 111 ALA A N 1
ATOM 852 C CA . ALA A 1 111 ? 1.128 1.294 -11.148 1.00 98.31 111 ALA A CA 1
ATOM 853 C C . ALA A 1 111 ? 0.221 2.506 -10.868 1.00 98.31 111 ALA A C 1
ATOM 855 O O . ALA A 1 111 ? 0.174 3.005 -9.742 1.00 98.31 111 ALA A O 1
ATOM 856 N N . LYS A 1 112 ? -0.543 2.955 -11.875 1.00 97.88 112 LYS A N 1
ATOM 857 C CA . LYS A 1 112 ? -1.509 4.057 -11.733 1.00 97.88 112 LYS A CA 1
ATOM 858 C C . LYS A 1 112 ? -2.638 3.703 -10.766 1.00 97.88 112 LYS A C 1
ATOM 860 O O . LYS A 1 112 ? -3.003 4.530 -9.939 1.00 97.88 112 LYS A O 1
ATOM 865 N N . GLN A 1 113 ? -3.156 2.478 -10.837 1.00 98.12 113 GLN A N 1
ATOM 866 C CA . GLN A 1 113 ? -4.196 1.979 -9.938 1.00 98.12 113 GLN A CA 1
ATOM 867 C C . GLN A 1 113 ? -3.747 2.017 -8.474 1.00 98.12 113 GLN A C 1
ATOM 869 O O . GLN A 1 113 ? -4.500 2.490 -7.624 1.00 98.12 113 GLN A O 1
ATOM 874 N N . HIS A 1 114 ? -2.521 1.589 -8.173 1.00 98.19 114 HIS A N 1
ATOM 875 C CA . HIS A 1 114 ? -1.969 1.727 -6.828 1.00 98.19 114 HIS A CA 1
ATOM 876 C C . HIS A 1 114 ? -1.797 3.200 -6.449 1.00 98.19 114 HIS A C 1
ATOM 878 O O . HIS A 1 114 ? -2.273 3.597 -5.392 1.00 98.19 114 HIS A O 1
ATOM 884 N N . LEU A 1 115 ? -1.209 4.029 -7.321 1.00 96.19 115 LEU A N 1
ATOM 885 C CA . LEU A 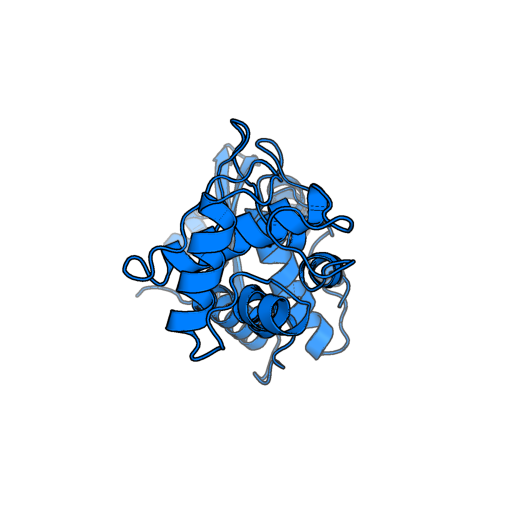1 115 ? -0.992 5.459 -7.068 1.00 96.19 115 LEU A CA 1
ATOM 886 C C . LEU A 1 115 ? -2.287 6.212 -6.717 1.00 96.19 115 LEU A C 1
ATOM 888 O O . LEU A 1 115 ? -2.312 6.964 -5.744 1.00 96.19 115 LEU A O 1
ATOM 892 N N . THR A 1 116 ? -3.377 5.981 -7.454 1.00 96.81 116 THR A N 1
ATOM 893 C CA . THR A 1 116 ? -4.693 6.588 -7.179 1.00 96.81 116 THR A CA 1
ATOM 894 C C . THR A 1 116 ? -5.261 6.185 -5.812 1.00 96.81 116 THR A C 1
ATOM 896 O O . THR A 1 116 ? -6.079 6.910 -5.246 1.00 96.81 116 THR A O 1
ATOM 899 N N . ASN A 1 117 ? -4.805 5.063 -5.252 1.00 98.00 117 ASN A N 1
ATOM 900 C CA . ASN A 1 117 ? -5.183 4.588 -3.923 1.00 98.00 117 ASN A CA 1
ATOM 901 C C . ASN A 1 117 ? -4.207 5.003 -2.810 1.00 98.00 117 ASN A C 1
ATOM 903 O O . ASN A 1 117 ? -4.402 4.610 -1.662 1.00 98.00 117 ASN A O 1
ATOM 907 N N . SER A 1 118 ? -3.220 5.850 -3.125 1.00 96.94 118 SER A N 1
ATOM 908 C CA . SER A 1 118 ? -2.332 6.519 -2.164 1.00 96.94 118 SER A CA 1
ATOM 909 C C . SER A 1 118 ? -1.590 5.552 -1.223 1.00 96.94 118 SER A C 1
ATOM 911 O O . SER A 1 118 ? -1.852 5.531 -0.016 1.00 96.94 118 SER A O 1
ATOM 913 N N . PRO A 1 119 ? -0.657 4.742 -1.752 1.00 97.12 119 PRO A N 1
ATOM 914 C CA . PRO A 1 119 ? 0.037 3.724 -0.989 1.00 97.12 119 PRO A CA 1
ATOM 915 C C . PRO A 1 119 ? 1.176 4.343 -0.181 1.00 97.12 119 PRO A C 1
ATOM 917 O O . PRO A 1 119 ? 2.340 4.277 -0.572 1.00 97.12 119 PRO A O 1
ATOM 920 N N . PHE A 1 120 ? 0.824 4.995 0.924 1.00 97.69 120 PHE A N 1
ATOM 921 C CA . PHE A 1 120 ? 1.779 5.653 1.806 1.00 97.69 120 PHE A CA 1
ATOM 922 C C . PHE A 1 120 ? 2.290 4.721 2.902 1.00 97.69 120 PHE A C 1
ATOM 924 O O . PHE A 1 120 ? 1.559 3.878 3.427 1.00 97.69 120 PHE A O 1
ATOM 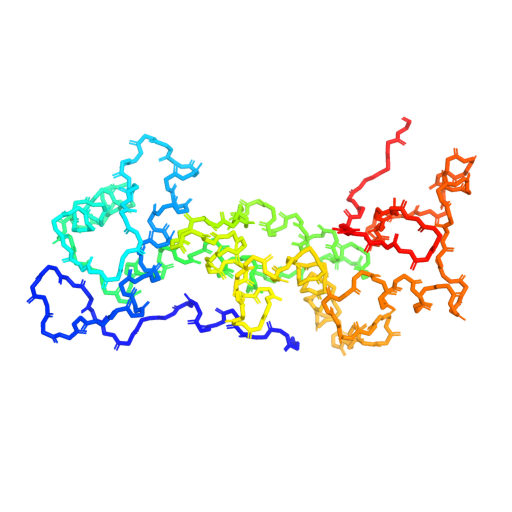931 N N . GLU A 1 121 ? 3.551 4.917 3.269 1.00 97.62 121 GLU A N 1
ATOM 932 C CA . GLU A 1 121 ? 4.083 4.414 4.528 1.00 97.62 121 GLU A CA 1
ATOM 933 C C . GLU A 1 121 ? 3.618 5.277 5.705 1.00 97.62 121 GLU A C 1
ATOM 935 O O . GLU A 1 121 ? 3.216 6.433 5.550 1.00 97.62 121 GLU A O 1
ATOM 940 N N . LEU A 1 122 ? 3.701 4.696 6.893 1.00 98.44 122 LEU A N 1
ATOM 941 C CA . LEU A 1 122 ? 3.516 5.367 8.167 1.00 98.44 122 LEU A CA 1
ATOM 942 C C . LEU A 1 122 ? 4.818 5.307 8.963 1.00 98.44 122 LEU A C 1
ATOM 944 O O . LEU A 1 122 ? 5.671 4.452 8.721 1.00 98.44 122 LEU A O 1
ATOM 948 N N . ASN A 1 123 ? 4.917 6.181 9.961 1.00 98.00 123 ASN A N 1
ATOM 949 C CA . ASN A 1 123 ? 6.019 6.211 10.913 1.00 98.00 123 ASN A CA 1
ATOM 950 C C . ASN A 1 123 ? 5.439 6.132 12.329 1.00 98.00 123 ASN A C 1
ATOM 952 O O . ASN A 1 123 ? 4.697 7.019 12.749 1.00 98.00 123 ASN A O 1
ATOM 956 N N . TYR A 1 124 ? 5.747 5.058 13.051 1.00 97.62 124 TYR A N 1
ATOM 957 C CA . TYR A 1 124 ? 5.341 4.844 14.444 1.00 97.62 124 TYR A CA 1
ATOM 958 C C . TYR A 1 124 ? 6.365 3.955 15.155 1.00 97.62 124 TYR A C 1
ATOM 960 O O . TYR A 1 124 ? 7.211 3.341 14.508 1.00 97.62 124 TYR A O 1
ATOM 968 N N . ASP A 1 125 ? 6.327 3.914 16.489 1.00 95.88 125 ASP A N 1
ATOM 969 C CA . ASP A 1 125 ? 7.298 3.175 17.314 1.00 95.88 125 ASP A CA 1
ATOM 970 C C . ASP A 1 125 ? 8.774 3.525 16.996 1.00 95.88 125 ASP A C 1
ATOM 972 O O . ASP A 1 125 ? 9.653 2.668 17.063 1.00 95.88 125 ASP A O 1
ATOM 976 N N . ASN A 1 126 ? 9.052 4.786 16.628 1.00 96.88 126 ASN A N 1
ATOM 977 C CA . ASN A 1 126 ? 10.368 5.278 16.180 1.00 96.88 126 ASN A CA 1
ATOM 978 C C . ASN A 1 126 ? 10.954 4.528 14.967 1.00 96.88 126 ASN A C 1
ATOM 980 O O . ASN A 1 126 ? 12.173 4.474 14.794 1.00 96.88 126 ASN A O 1
ATOM 984 N N . LYS A 1 127 ? 10.097 3.950 14.121 1.00 98.00 127 LYS A N 1
ATOM 985 C CA . LYS A 1 127 ? 10.484 3.256 12.890 1.00 98.00 127 LYS A CA 1
ATOM 986 C C . LYS A 1 127 ? 9.853 3.908 11.666 1.00 98.00 127 LYS A C 1
ATOM 988 O O . LYS A 1 127 ? 8.740 4.432 11.743 1.00 98.00 127 LYS A O 1
ATOM 993 N N . SER A 1 128 ? 10.575 3.843 10.550 1.00 98.00 128 SER A N 1
ATOM 994 C CA . SER A 1 128 ? 10.076 4.195 9.217 1.00 98.00 128 SER A CA 1
ATOM 995 C C . SER A 1 128 ? 9.678 2.951 8.426 1.00 98.00 128 SER A C 1
ATOM 997 O O . SER A 1 128 ? 9.861 1.830 8.903 1.00 98.00 128 SER A O 1
ATOM 999 N N . ASN A 1 129 ? 9.150 3.143 7.213 1.00 98.25 129 ASN A N 1
ATOM 1000 C CA . ASN A 1 129 ? 8.632 2.073 6.355 1.00 98.25 129 ASN A CA 1
ATOM 1001 C C . ASN A 1 129 ? 7.658 1.154 7.119 1.00 98.25 129 ASN A C 1
ATOM 1003 O O . ASN A 1 129 ? 7.786 -0.074 7.107 1.00 98.25 129 ASN A O 1
ATOM 1007 N N . MET A 1 130 ? 6.703 1.751 7.830 1.00 98.50 130 MET A N 1
ATOM 1008 C CA . MET A 1 130 ? 5.691 1.013 8.578 1.00 98.50 130 MET A CA 1
ATOM 1009 C C . MET A 1 130 ? 4.335 1.077 7.881 1.00 98.50 130 MET A C 1
ATOM 1011 O O . MET A 1 130 ? 4.088 1.897 6.994 1.00 98.50 130 MET A O 1
ATOM 1015 N N . GLY A 1 131 ? 3.412 0.235 8.327 1.00 98.19 131 GLY A N 1
ATOM 1016 C CA . GLY A 1 131 ? 2.010 0.313 7.958 1.00 98.19 131 GLY A CA 1
ATOM 1017 C C . GLY A 1 131 ? 1.574 -0.719 6.915 1.00 98.19 131 GLY A C 1
ATOM 1018 O O . GLY A 1 131 ? 2.373 -1.484 6.366 1.00 98.19 131 GLY A O 1
ATOM 1019 N N . PRO A 1 132 ? 0.260 -0.760 6.643 1.00 98.31 132 PRO A N 1
ATOM 1020 C CA . PRO A 1 132 ? -0.366 -1.840 5.886 1.00 98.31 132 PRO A CA 1
ATOM 1021 C C . PRO A 1 132 ? 0.131 -1.914 4.438 1.00 98.31 132 PRO A C 1
ATOM 1023 O O . PRO A 1 132 ? 0.310 -3.013 3.912 1.00 98.31 132 PRO A O 1
ATOM 1026 N N . TRP A 1 133 ? 0.417 -0.777 3.793 1.00 98.56 133 TRP A N 1
ATOM 1027 C CA . TRP A 1 133 ? 0.966 -0.762 2.434 1.00 98.56 133 TRP A CA 1
ATOM 1028 C C . TRP A 1 133 ? 2.358 -1.385 2.363 1.00 98.56 133 TRP A C 1
ATOM 1030 O O . TRP A 1 133 ? 2.589 -2.244 1.512 1.00 98.56 133 TRP A O 1
ATOM 1040 N N . VAL A 1 134 ? 3.254 -1.029 3.290 1.00 98.56 134 VAL A N 1
ATOM 1041 C CA . VAL A 1 134 ? 4.599 -1.614 3.344 1.00 98.56 134 VAL A CA 1
ATOM 1042 C C . VAL A 1 134 ? 4.510 -3.119 3.572 1.00 98.56 134 VAL A C 1
ATOM 1044 O O . VAL A 1 134 ? 5.029 -3.882 2.759 1.00 98.56 134 VAL A O 1
ATOM 1047 N N . ARG A 1 135 ? 3.753 -3.566 4.581 1.00 98.38 135 ARG A N 1
ATOM 1048 C CA . ARG A 1 135 ? 3.542 -5.000 4.845 1.00 98.38 135 ARG A CA 1
ATOM 1049 C C . ARG A 1 135 ? 2.968 -5.740 3.640 1.00 98.38 135 ARG A C 1
ATOM 1051 O O . ARG A 1 135 ? 3.416 -6.841 3.325 1.00 98.38 135 ARG A O 1
ATOM 1058 N N . SER A 1 136 ? 2.042 -5.130 2.909 1.00 98.00 136 SER A N 1
ATOM 1059 C CA . SER A 1 136 ? 1.455 -5.737 1.707 1.00 98.00 136 SER A CA 1
ATOM 1060 C C . SER A 1 136 ? 2.478 -5.938 0.590 1.00 98.00 136 SER A C 1
ATOM 1062 O O . SER A 1 136 ? 2.504 -6.994 -0.043 1.00 98.00 136 SER A O 1
ATOM 1064 N N . TYR A 1 137 ? 3.368 -4.967 0.381 1.00 98.06 137 TYR A N 1
ATOM 1065 C CA . TYR A 1 137 ? 4.440 -5.066 -0.609 1.00 98.06 137 TYR A CA 1
ATOM 1066 C C . TYR A 1 137 ? 5.613 -5.934 -0.153 1.00 98.06 137 TYR A C 1
ATOM 1068 O O . TYR A 1 137 ? 6.298 -6.524 -0.990 1.00 98.06 137 TYR A O 1
ATOM 1076 N N . MET A 1 138 ? 5.843 -6.057 1.152 1.00 97.75 138 MET A N 1
ATOM 1077 C CA . MET A 1 138 ? 7.029 -6.694 1.732 1.00 97.75 138 MET A CA 1
ATOM 1078 C C . MET A 1 138 ? 6.729 -8.044 2.394 1.00 97.75 138 MET A C 1
ATOM 1080 O O . MET A 1 138 ? 7.470 -8.491 3.265 1.00 97.75 138 MET A O 1
ATOM 1084 N N . ASN A 1 139 ? 5.662 -8.732 1.973 1.00 95.94 139 ASN A N 1
ATOM 1085 C CA . ASN A 1 139 ? 5.268 -10.050 2.492 1.00 95.94 139 ASN A CA 1
ATOM 1086 C C . ASN A 1 139 ? 5.113 -10.074 4.026 1.00 95.94 139 ASN A C 1
ATOM 1088 O O . ASN A 1 139 ? 5.638 -10.951 4.705 1.00 95.94 139 ASN A O 1
ATOM 1092 N N . MET A 1 140 ? 4.361 -9.110 4.556 1.00 97.06 140 MET A N 1
ATOM 1093 C CA . MET A 1 140 ? 4.099 -8.854 5.979 1.00 97.06 140 MET A CA 1
ATOM 1094 C C . MET A 1 140 ? 5.260 -8.291 6.797 1.00 97.06 140 MET A C 1
ATOM 1096 O O . MET A 1 140 ? 5.100 -8.115 8.003 1.00 97.06 140 MET A O 1
ATOM 1100 N N . ASN A 1 141 ? 6.390 -7.972 6.170 1.00 97.44 141 ASN A N 1
ATOM 1101 C CA . ASN A 1 141 ? 7.481 -7.291 6.853 1.00 97.44 141 ASN A CA 1
ATOM 1102 C C . ASN A 1 141 ? 7.327 -5.763 6.801 1.00 97.44 141 ASN A C 1
ATOM 1104 O O . ASN A 1 141 ? 6.737 -5.219 5.871 1.00 97.44 141 ASN A O 1
ATOM 1108 N N . GLU A 1 142 ? 7.865 -5.075 7.800 1.00 98.06 142 GLU A N 1
ATOM 1109 C CA . GLU A 1 142 ? 7.910 -3.615 7.912 1.00 98.06 142 GLU A CA 1
ATOM 1110 C C . GLU A 1 142 ? 9.030 -3.209 8.870 1.00 98.06 142 GLU A C 1
ATOM 1112 O O . GLU A 1 142 ? 9.468 -4.028 9.682 1.00 98.06 142 GLU A O 1
ATOM 1117 N N . GLY A 1 143 ? 9.479 -1.958 8.805 1.00 98.12 143 GLY A N 1
ATOM 1118 C CA . GLY A 1 143 ? 10.569 -1.457 9.641 1.00 98.12 143 GLY A CA 1
ATOM 1119 C C . GLY A 1 143 ? 11.590 -0.650 8.857 1.00 98.12 143 GLY A C 1
ATOM 1120 O O . GLY A 1 143 ? 11.635 -0.685 7.629 1.00 98.12 143 GLY A O 1
ATOM 1121 N N . THR A 1 144 ? 12.452 0.067 9.573 1.00 97.75 144 THR A N 1
ATOM 1122 C CA . THR A 1 144 ? 13.464 0.955 8.986 1.00 97.75 144 THR A CA 1
ATOM 1123 C C . THR A 1 144 ? 14.361 0.243 7.961 1.00 97.75 144 THR A C 1
ATOM 1125 O O . THR A 1 144 ? 14.807 0.860 7.000 1.00 97.75 144 THR A O 1
ATOM 1128 N N . GLU A 1 145 ? 14.572 -1.064 8.113 1.00 96.12 145 GLU A N 1
ATOM 1129 C CA . GLU A 1 145 ? 15.334 -1.919 7.201 1.00 96.12 145 GLU A CA 1
ATOM 1130 C C . GLU A 1 145 ? 14.565 -2.375 5.940 1.00 96.12 145 GLU A C 1
ATOM 1132 O O . GLU A 1 145 ? 15.172 -2.824 4.968 1.00 96.12 145 GLU A O 1
ATOM 1137 N N . TRP A 1 146 ? 13.236 -2.246 5.922 1.00 96.81 146 TRP A N 1
ATOM 1138 C CA . TRP A 1 146 ? 12.355 -2.724 4.852 1.00 96.81 146 TRP A CA 1
ATOM 1139 C C . TRP A 1 146 ? 12.055 -1.639 3.814 1.00 96.81 146 TRP A C 1
ATOM 1141 O O . TRP A 1 146 ? 10.916 -1.199 3.651 1.00 96.81 146 TRP A O 1
ATOM 1151 N N . PHE A 1 147 ? 13.078 -1.235 3.060 1.00 95.38 147 PHE A N 1
ATOM 1152 C CA . PHE A 1 147 ? 12.913 -0.325 1.922 1.00 95.38 147 PHE A CA 1
ATOM 1153 C C . PHE A 1 147 ? 11.993 -0.939 0.859 1.00 95.38 147 PHE A C 1
ATOM 1155 O O . PHE A 1 147 ? 12.343 -1.891 0.160 1.00 95.38 147 PHE A O 1
ATOM 1162 N N . TRP A 1 148 ? 10.793 -0.382 0.718 1.00 97.75 148 TRP A N 1
ATOM 1163 C CA . TRP A 1 148 ? 9.697 -1.056 0.024 1.00 97.75 148 TRP A CA 1
ATOM 1164 C C . TRP A 1 148 ? 9.599 -0.763 -1.475 1.00 97.75 148 TRP A C 1
ATOM 1166 O O . TRP A 1 148 ? 8.741 -1.334 -2.145 1.00 97.75 148 TRP A O 1
ATOM 1176 N N . CYS A 1 149 ? 10.493 0.059 -2.035 1.00 97.94 149 CYS A N 1
ATOM 1177 C CA . CYS A 1 149 ? 10.475 0.426 -3.457 1.00 97.94 149 CYS A CA 1
ATOM 1178 C C . CYS A 1 149 ? 10.468 -0.801 -4.390 1.00 97.94 149 CYS A C 1
ATOM 1180 O O . CYS A 1 149 ? 9.614 -0.911 -5.270 1.00 97.94 149 CYS A O 1
ATOM 1182 N N . MET A 1 150 ? 11.333 -1.789 -4.141 1.00 97.62 150 MET A N 1
ATOM 1183 C CA . MET A 1 150 ? 11.353 -3.033 -4.918 1.00 97.62 150 MET A CA 1
ATOM 1184 C C . MET A 1 150 ? 10.182 -3.964 -4.564 1.00 97.62 150 MET A C 1
ATOM 1186 O O . MET A 1 150 ? 9.722 -4.740 -5.401 1.00 97.62 150 MET A O 1
ATOM 1190 N N . GLY A 1 151 ? 9.660 -3.886 -3.337 1.00 97.75 151 GLY A N 1
ATOM 1191 C CA . GLY A 1 151 ? 8.410 -4.541 -2.937 1.00 97.75 151 GLY A CA 1
ATOM 1192 C C . GLY A 1 151 ? 7.214 -4.069 -3.755 1.00 97.75 151 GLY A C 1
ATOM 1193 O O . GLY A 1 151 ? 6.415 -4.885 -4.217 1.00 97.75 151 GLY A O 1
ATOM 1194 N N . PHE A 1 152 ? 7.119 -2.760 -3.967 1.00 98.25 152 PHE A N 1
ATOM 1195 C CA . PHE A 1 152 ? 6.108 -2.138 -4.807 1.00 98.25 152 PHE A CA 1
ATOM 1196 C C . PHE A 1 152 ? 6.287 -2.547 -6.269 1.00 98.25 152 PHE A C 1
ATOM 1198 O O . PHE A 1 152 ? 5.386 -3.165 -6.831 1.00 98.25 152 PHE A O 1
ATOM 1205 N N . VAL A 1 153 ? 7.461 -2.300 -6.866 1.00 98.38 153 VAL A N 1
ATOM 1206 C CA . VAL A 1 153 ? 7.698 -2.574 -8.296 1.00 98.38 153 VAL A CA 1
ATOM 1207 C C . VAL A 1 153 ? 7.421 -4.038 -8.649 1.00 98.38 153 VAL A C 1
ATOM 1209 O O . VAL A 1 153 ? 6.721 -4.309 -9.623 1.00 98.38 153 VAL A O 1
ATOM 1212 N N . GLN A 1 154 ? 7.878 -4.997 -7.836 1.00 97.19 154 GLN A N 1
ATOM 1213 C CA . GLN A 1 154 ? 7.590 -6.410 -8.106 1.00 97.19 154 GLN A CA 1
ATOM 1214 C C . GLN A 1 154 ? 6.105 -6.764 -7.968 1.00 97.19 154 GLN A C 1
ATOM 1216 O O . GLN A 1 154 ? 5.636 -7.640 -8.682 1.00 97.19 154 GLN A O 1
ATOM 1221 N N . THR A 1 155 ? 5.367 -6.099 -7.072 1.00 98.00 155 THR A N 1
ATOM 1222 C CA . THR A 1 155 ? 3.925 -6.332 -6.905 1.00 98.00 155 THR A CA 1
ATOM 1223 C C . THR A 1 155 ? 3.181 -5.914 -8.165 1.00 98.00 155 THR A C 1
ATOM 1225 O O . THR A 1 155 ? 2.374 -6.680 -8.683 1.00 98.00 155 THR A O 1
ATOM 1228 N N . ILE A 1 156 ? 3.530 -4.751 -8.719 1.00 98.44 156 ILE A N 1
ATOM 1229 C CA . ILE A 1 156 ? 2.927 -4.253 -9.956 1.00 98.44 156 ILE A CA 1
ATOM 1230 C C . ILE A 1 156 ? 3.193 -5.200 -11.134 1.00 98.44 156 ILE A C 1
ATOM 1232 O O . ILE A 1 156 ? 2.284 -5.511 -11.907 1.00 98.44 156 ILE A O 1
ATOM 1236 N N . ILE A 1 157 ? 4.428 -5.691 -11.271 1.00 98.19 157 ILE A N 1
ATOM 1237 C CA . ILE A 1 157 ? 4.785 -6.607 -12.363 1.00 98.19 157 ILE A CA 1
ATOM 1238 C C . ILE A 1 157 ? 4.129 -7.978 -12.156 1.00 98.19 157 ILE A C 1
ATOM 1240 O O . ILE A 1 157 ? 3.646 -8.559 -13.126 1.00 98.19 157 ILE A O 1
ATOM 1244 N N . ASP A 1 158 ? 4.039 -8.477 -10.919 1.00 97.88 158 ASP A N 1
ATOM 1245 C CA . ASP A 1 158 ? 3.319 -9.716 -10.602 1.00 97.88 158 ASP A CA 1
ATOM 1246 C C . ASP A 1 158 ? 1.829 -9.619 -10.957 1.00 97.88 158 ASP A C 1
ATOM 1248 O O . ASP A 1 158 ? 1.306 -10.521 -11.610 1.00 97.88 158 ASP A O 1
ATOM 1252 N N . GLN A 1 159 ? 1.144 -8.522 -10.611 1.00 97.75 159 GLN A N 1
ATOM 1253 C CA . GLN A 1 159 ? -0.260 -8.308 -10.994 1.00 97.75 159 GLN A CA 1
ATOM 1254 C C . GLN A 1 159 ? -0.440 -8.283 -12.520 1.00 97.75 159 GLN A C 1
ATOM 1256 O O . GLN A 1 159 ? -1.323 -8.959 -13.062 1.00 97.75 159 GLN A O 1
ATOM 1261 N N . ALA A 1 160 ? 0.422 -7.548 -13.227 1.00 98.00 160 ALA A N 1
ATOM 1262 C CA . ALA A 1 160 ? 0.373 -7.437 -14.682 1.00 98.00 160 ALA A CA 1
ATOM 1263 C C . ALA A 1 160 ? 0.657 -8.778 -15.386 1.00 98.00 160 ALA A C 1
ATOM 1265 O O . ALA A 1 160 ? -0.074 -9.167 -16.298 1.00 98.00 160 ALA A O 1
ATOM 1266 N N . ALA A 1 161 ? 1.686 -9.511 -14.950 1.00 97.75 161 ALA A N 1
ATOM 1267 C CA . ALA A 1 161 ? 2.034 -10.822 -15.495 1.00 97.75 161 ALA A CA 1
ATOM 1268 C C . ALA A 1 161 ? 0.961 -11.872 -15.171 1.00 97.75 161 ALA A C 1
ATOM 1270 O O . ALA A 1 161 ? 0.533 -12.609 -16.063 1.00 97.75 161 ALA A O 1
ATOM 1271 N N . SER A 1 162 ? 0.457 -11.880 -13.933 1.00 96.44 162 SER A N 1
ATOM 1272 C CA . SER A 1 162 ? -0.606 -12.789 -13.489 1.00 96.44 162 SER A CA 1
ATOM 1273 C C . SER A 1 162 ? -1.890 -12.623 -14.301 1.00 96.44 162 SER A C 1
ATOM 1275 O O . SER A 1 162 ? -2.548 -13.619 -14.583 1.00 96.44 162 SER A O 1
ATOM 1277 N N . THR A 1 163 ? -2.221 -11.402 -14.737 1.00 95.94 163 THR A N 1
ATOM 1278 C CA . THR A 1 163 ? -3.382 -11.140 -15.615 1.00 95.94 163 THR A CA 1
ATOM 1279 C C . THR A 1 163 ? -3.269 -11.873 -16.961 1.00 95.94 163 THR A C 1
ATOM 1281 O O . THR A 1 163 ? -4.274 -12.206 -17.580 1.00 95.94 163 THR A O 1
ATOM 1284 N N . GLN A 1 164 ? -2.048 -12.184 -17.406 1.00 96.00 164 GLN A N 1
ATOM 1285 C CA . GLN A 1 164 ? -1.779 -12.975 -18.611 1.00 96.00 164 GLN A CA 1
ATOM 1286 C C . GLN A 1 164 ? -1.465 -14.449 -18.312 1.00 96.00 164 GLN A C 1
ATOM 1288 O O . GLN A 1 164 ? -0.939 -15.138 -19.185 1.00 96.00 164 GLN A O 1
ATOM 1293 N N . ASN A 1 165 ? -1.727 -14.934 -17.092 1.00 95.12 165 ASN A N 1
ATOM 1294 C CA . ASN A 1 165 ? -1.314 -16.263 -16.620 1.00 95.12 165 ASN A CA 1
ATOM 1295 C C . ASN A 1 165 ? 0.203 -16.509 -16.745 1.00 95.12 165 ASN A C 1
ATOM 1297 O O . ASN A 1 165 ? 0.646 -17.636 -16.967 1.00 95.12 165 ASN A O 1
ATOM 1301 N N . LYS A 1 166 ? 1.010 -15.448 -16.629 1.00 95.75 166 LYS A N 1
ATOM 1302 C CA . LYS A 1 166 ? 2.474 -15.507 -16.689 1.00 95.75 166 LYS A CA 1
ATOM 1303 C C . LYS A 1 166 ? 3.085 -15.307 -15.312 1.00 95.75 166 LYS A C 1
ATOM 1305 O O . LYS A 1 166 ? 2.524 -14.644 -14.444 1.00 95.75 166 LYS A O 1
ATOM 1310 N N . ASP A 1 167 ? 4.286 -15.841 -15.159 1.00 95.50 167 ASP A N 1
ATOM 1311 C CA . ASP A 1 167 ? 5.111 -15.664 -13.976 1.00 95.50 167 ASP A CA 1
ATOM 1312 C C . ASP A 1 167 ? 6.133 -14.546 -14.207 1.00 95.50 167 ASP A C 1
ATOM 1314 O O . ASP A 1 167 ? 6.991 -14.647 -15.093 1.00 95.50 167 ASP A O 1
ATOM 1318 N N . PHE A 1 168 ? 6.068 -13.482 -13.401 1.00 95.69 168 PHE A N 1
ATOM 1319 C CA . PHE A 1 168 ? 6.997 -12.356 -13.518 1.00 95.69 168 PHE A CA 1
ATOM 1320 C C . PHE A 1 168 ? 8.456 -12.757 -13.263 1.00 95.69 168 PHE A C 1
ATOM 1322 O O . PHE A 1 168 ? 9.364 -12.059 -13.714 1.00 95.69 168 PHE A O 1
ATOM 1329 N N . ARG A 1 169 ? 8.697 -13.892 -12.588 1.00 95.75 169 ARG A N 1
ATOM 1330 C CA . ARG A 1 169 ? 10.045 -14.403 -12.292 1.00 95.75 169 ARG A CA 1
ATOM 1331 C C . ARG A 1 169 ? 10.850 -14.750 -13.544 1.00 95.75 169 ARG A C 1
ATOM 1333 O O . ARG A 1 169 ? 12.069 -14.874 -13.484 1.00 95.75 169 ARG A O 1
ATOM 1340 N N . THR A 1 170 ? 10.177 -14.870 -14.688 1.00 93.38 170 THR A N 1
ATOM 1341 C CA . THR A 1 170 ? 10.811 -15.007 -16.007 1.00 93.38 170 THR A CA 1
ATOM 1342 C C . THR A 1 170 ? 11.467 -13.710 -16.501 1.00 93.38 170 THR A C 1
ATOM 1344 O O . THR A 1 170 ? 12.336 -13.764 -17.368 1.00 93.38 170 THR A O 1
ATOM 1347 N N . LEU A 1 171 ? 11.075 -12.560 -15.944 1.00 92.06 171 LEU A N 1
ATOM 1348 C CA . LEU A 1 171 ? 11.547 -11.222 -16.317 1.00 92.06 171 LEU A CA 1
ATOM 1349 C C . LEU A 1 171 ? 12.542 -10.650 -15.304 1.00 92.06 171 LEU A C 1
ATOM 1351 O O . LEU A 1 171 ? 13.431 -9.894 -15.676 1.00 92.06 171 LEU A O 1
ATOM 1355 N N . MET A 1 172 ? 12.379 -10.968 -14.019 1.00 94.31 172 MET A N 1
ATOM 1356 C CA . MET A 1 172 ? 13.273 -10.506 -12.956 1.00 94.31 172 MET A CA 1
ATOM 1357 C C . MET A 1 172 ? 13.183 -11.411 -11.719 1.00 94.31 172 MET A C 1
ATOM 1359 O O . MET A 1 172 ? 12.144 -12.027 -11.494 1.00 94.31 172 MET A O 1
ATOM 1363 N N . PRO A 1 173 ? 14.224 -11.490 -10.874 1.00 95.75 173 PRO A N 1
ATOM 1364 C CA . PRO A 1 173 ? 14.185 -12.313 -9.667 1.00 95.75 173 PRO A CA 1
ATOM 1365 C C . PRO A 1 173 ? 13.132 -11.829 -8.654 1.00 95.75 173 PRO A C 1
ATOM 1367 O O . PRO A 1 173 ? 12.876 -10.634 -8.517 1.00 95.75 173 PRO A O 1
ATOM 1370 N N . LEU A 1 174 ? 12.566 -12.763 -7.880 1.00 95.50 174 LEU A N 1
ATOM 1371 C CA . LEU A 1 174 ? 11.777 -12.442 -6.687 1.00 95.50 174 LEU A CA 1
ATOM 1372 C C . LEU A 1 174 ? 12.729 -11.960 -5.583 1.00 95.50 174 LEU A C 1
ATOM 1374 O O . LEU A 1 174 ? 13.389 -12.765 -4.931 1.00 95.50 174 LEU A O 1
ATOM 1378 N N . THR A 1 175 ? 12.828 -10.645 -5.401 1.00 95.69 175 THR A N 1
ATOM 1379 C CA . THR A 1 175 ? 13.761 -10.010 -4.459 1.00 95.69 175 THR A CA 1
ATOM 1380 C C . THR A 1 175 ? 13.251 -8.642 -4.013 1.00 95.69 175 THR A C 1
ATOM 1382 O O . THR A 1 175 ? 12.468 -8.004 -4.715 1.00 95.69 175 THR A O 1
ATOM 1385 N N . PHE A 1 176 ? 13.707 -8.176 -2.852 1.00 96.44 176 PHE A N 1
ATOM 1386 C CA . PHE A 1 176 ? 13.513 -6.799 -2.383 1.00 96.44 176 PHE A CA 1
ATOM 1387 C C . PHE A 1 176 ? 14.733 -5.900 -2.643 1.00 96.44 176 PHE A C 1
ATOM 1389 O O . PHE A 1 176 ? 14.703 -4.719 -2.319 1.00 96.44 176 PHE A O 1
ATOM 1396 N N . SER A 1 177 ? 15.804 -6.441 -3.229 1.00 97.00 177 SER A N 1
ATOM 1397 C CA . SER A 1 177 ? 17.057 -5.722 -3.469 1.00 97.00 177 SER A CA 1
ATOM 1398 C C . SER A 1 177 ? 17.103 -5.130 -4.879 1.00 97.00 177 SER A C 1
ATOM 1400 O O . SER A 1 177 ? 17.065 -5.860 -5.875 1.00 97.00 177 SER A O 1
ATOM 1402 N N . CYS A 1 178 ? 17.255 -3.806 -4.952 1.00 97.44 178 CYS A N 1
ATOM 1403 C CA . CYS A 1 178 ? 17.539 -3.084 -6.192 1.00 97.44 178 CYS A CA 1
ATOM 1404 C C . CYS A 1 178 ? 18.825 -3.599 -6.862 1.00 97.44 178 CYS A C 1
ATOM 1406 O O . CYS A 1 178 ? 18.835 -3.786 -8.076 1.00 97.44 178 CYS A O 1
ATOM 1408 N N . ASP A 1 179 ? 19.865 -3.924 -6.087 1.00 97.06 179 ASP A N 1
ATOM 1409 C CA . ASP A 1 179 ? 21.126 -4.471 -6.611 1.00 97.06 179 ASP A CA 1
ATOM 1410 C C . ASP A 1 179 ? 20.963 -5.827 -7.277 1.00 97.06 179 ASP A C 1
ATOM 1412 O O . ASP A 1 179 ? 21.573 -6.095 -8.313 1.00 97.06 179 ASP A O 1
ATOM 1416 N N . THR A 1 180 ? 20.110 -6.682 -6.712 1.00 97.38 180 THR A N 1
ATOM 1417 C CA . THR A 1 180 ? 19.832 -7.998 -7.290 1.00 97.38 180 THR A CA 1
ATOM 1418 C C . THR A 1 180 ? 19.158 -7.845 -8.656 1.00 97.38 180 THR A C 1
ATOM 1420 O O . THR A 1 180 ? 19.539 -8.526 -9.608 1.00 97.38 180 THR A O 1
ATOM 1423 N N . VAL A 1 181 ? 18.198 -6.921 -8.786 1.00 97.00 181 VAL 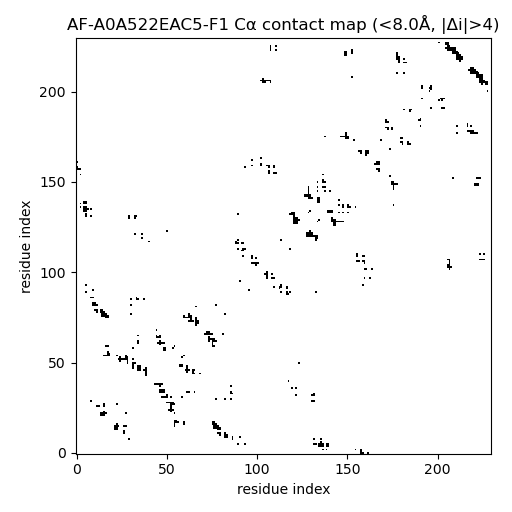A N 1
ATOM 1424 C CA . VAL A 1 181 ? 17.535 -6.627 -10.070 1.00 97.00 181 VAL A CA 1
ATOM 1425 C C . VAL A 1 181 ? 18.489 -5.940 -11.052 1.00 97.00 181 VAL A C 1
ATOM 1427 O O . VAL A 1 181 ? 18.553 -6.342 -12.213 1.00 97.00 181 VAL A O 1
ATOM 1430 N N . GLY A 1 182 ? 19.276 -4.962 -10.598 1.00 96.38 182 GLY A N 1
ATOM 1431 C CA . GLY A 1 182 ? 20.262 -4.261 -11.422 1.00 96.38 182 GLY A CA 1
ATOM 1432 C C . GLY A 1 182 ? 21.337 -5.196 -11.975 1.00 96.38 182 GLY A C 1
ATOM 1433 O O . GLY A 1 182 ? 21.587 -5.217 -13.180 1.00 96.38 182 GLY A O 1
ATOM 1434 N N . THR A 1 183 ? 21.907 -6.044 -11.119 1.00 96.50 183 THR A N 1
ATOM 14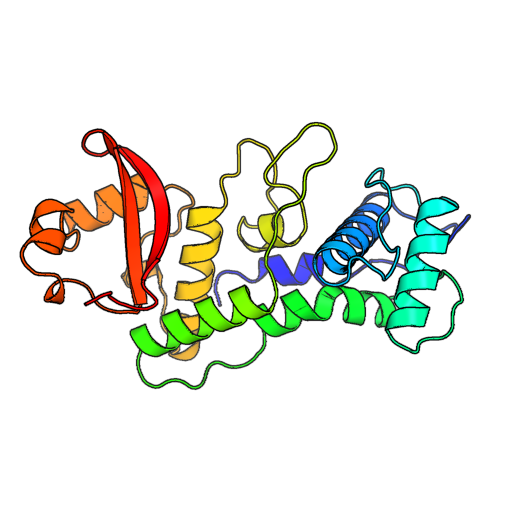35 C CA . THR A 1 183 ? 22.883 -7.075 -11.506 1.00 96.50 183 THR A CA 1
ATOM 1436 C C . THR A 1 183 ? 22.279 -8.088 -12.474 1.00 96.50 183 THR A C 1
ATOM 1438 O O . THR A 1 183 ? 22.913 -8.453 -13.464 1.00 96.50 183 THR A O 1
ATOM 1441 N N . HIS A 1 184 ? 21.033 -8.513 -12.240 1.00 96.69 184 HIS A N 1
ATOM 1442 C CA . HIS A 1 184 ? 20.331 -9.402 -13.164 1.00 96.69 184 HIS A CA 1
ATOM 1443 C C . HIS A 1 184 ? 20.176 -8.767 -14.554 1.00 96.69 184 HIS A C 1
ATOM 1445 O O . HIS A 1 184 ? 20.510 -9.398 -15.557 1.00 96.69 184 HIS A O 1
ATOM 1451 N N . GLY A 1 185 ? 19.730 -7.508 -14.612 1.00 95.81 185 GLY A N 1
ATOM 1452 C CA . GLY A 1 185 ? 19.582 -6.760 -15.859 1.00 95.81 185 GLY A CA 1
ATOM 1453 C C . GLY A 1 185 ? 20.906 -6.572 -16.602 1.00 95.81 185 GLY A C 1
ATOM 1454 O O . GLY A 1 185 ? 20.940 -6.713 -17.823 1.00 95.81 185 GLY A O 1
ATOM 1455 N N . LEU A 1 186 ? 22.008 -6.324 -15.884 1.00 94.88 186 LEU A N 1
ATOM 1456 C CA . LEU A 1 186 ? 23.348 -6.275 -16.480 1.00 94.88 186 LEU A CA 1
ATOM 1457 C C . LEU A 1 186 ? 23.750 -7.609 -17.103 1.00 94.88 186 LEU A C 1
ATOM 1459 O O . LEU A 1 186 ? 24.126 -7.645 -18.271 1.00 94.88 186 LEU A O 1
ATOM 1463 N N . ASN A 1 187 ? 23.629 -8.706 -16.353 1.00 95.94 187 ASN A N 1
ATOM 1464 C CA . ASN A 1 187 ? 24.038 -10.035 -16.812 1.00 95.94 187 ASN A CA 1
ATOM 1465 C C . ASN A 1 187 ? 23.228 -10.517 -18.025 1.00 95.94 187 ASN A C 1
ATOM 1467 O O . ASN A 1 187 ? 23.722 -11.303 -18.829 1.00 95.94 187 ASN A O 1
ATOM 1471 N N . LYS A 1 188 ? 21.981 -10.055 -18.160 1.00 96.19 188 LYS A N 1
ATOM 1472 C CA . LYS A 1 188 ? 21.112 -10.346 -19.308 1.00 96.19 188 LYS A CA 1
ATOM 1473 C C . LYS A 1 188 ? 21.294 -9.386 -20.487 1.00 96.19 188 LYS A C 1
ATOM 1475 O O . LYS A 1 188 ? 20.713 -9.633 -21.540 1.00 96.19 188 LYS A O 1
ATOM 1480 N N . GLY A 1 189 ? 22.063 -8.307 -20.326 1.00 95.06 189 GLY A N 1
ATOM 1481 C CA . GLY A 1 189 ? 22.180 -7.249 -21.333 1.00 95.06 189 GLY A CA 1
ATOM 1482 C C . GLY A 1 189 ? 20.904 -6.416 -21.505 1.00 95.06 189 GLY A C 1
ATOM 1483 O O . GLY A 1 189 ? 20.702 -5.820 -22.556 1.00 95.06 189 GLY A O 1
ATOM 1484 N N . TRP A 1 190 ? 20.024 -6.390 -20.500 1.00 94.62 190 TRP A N 1
ATOM 1485 C CA . TRP A 1 190 ? 18.754 -5.651 -20.522 1.00 94.62 190 TRP A CA 1
ATOM 1486 C C . TRP A 1 190 ? 18.848 -4.264 -19.884 1.00 94.62 190 TRP A C 1
ATOM 1488 O O . TRP A 1 190 ? 17.972 -3.431 -20.090 1.00 94.62 190 TRP A O 1
ATOM 1498 N N . LEU A 1 191 ? 19.885 -4.006 -19.083 1.00 95.56 191 LEU A N 1
ATOM 1499 C CA . LEU A 1 191 ? 20.042 -2.725 -18.402 1.00 95.56 191 LEU A CA 1
ATOM 1500 C C . LEU A 1 191 ? 20.669 -1.679 -19.333 1.00 95.56 191 LEU A C 1
ATOM 1502 O O . LEU A 1 191 ? 21.860 -1.743 -19.636 1.00 95.56 191 LEU A O 1
ATOM 1506 N N . SER A 1 192 ? 19.892 -0.659 -19.695 1.00 95.19 192 SER A N 1
ATOM 1507 C CA . SER A 1 192 ? 20.399 0.570 -20.316 1.00 95.19 192 SER A CA 1
ATOM 1508 C C . SER A 1 192 ? 20.924 1.538 -19.253 1.00 95.19 192 SER A C 1
ATOM 1510 O O . SER A 1 192 ? 20.248 1.846 -18.270 1.00 95.19 192 SER A O 1
ATOM 1512 N N . ARG A 1 193 ? 22.154 2.033 -19.428 1.00 93.50 193 ARG A N 1
ATOM 1513 C CA . ARG A 1 193 ? 22.757 3.016 -18.509 1.00 93.50 193 ARG A CA 1
ATOM 1514 C C . ARG A 1 193 ? 22.176 4.410 -18.752 1.00 93.50 193 ARG A C 1
ATOM 1516 O O . ARG A 1 193 ? 21.748 4.730 -19.857 1.00 93.50 193 ARG A O 1
ATOM 1523 N N . TYR A 1 194 ? 22.229 5.275 -17.738 1.00 91.12 194 TYR A N 1
ATOM 1524 C CA . TYR A 1 194 ? 21.662 6.628 -17.816 1.00 91.12 194 TYR A CA 1
ATOM 1525 C C . TYR A 1 194 ? 22.232 7.466 -18.973 1.00 91.12 194 TYR A C 1
ATOM 1527 O O . TYR A 1 194 ? 21.520 8.293 -19.529 1.00 91.12 194 TYR A O 1
ATOM 1535 N N . THR A 1 195 ? 23.497 7.260 -19.357 1.00 93.06 195 THR A N 1
ATOM 1536 C CA . THR A 1 195 ? 24.114 7.935 -20.509 1.00 93.06 195 THR A CA 1
ATOM 1537 C C . THR A 1 195 ? 23.448 7.538 -21.823 1.00 93.06 195 THR A C 1
ATOM 1539 O O . THR A 1 195 ? 23.170 8.405 -22.643 1.00 93.06 195 THR A O 1
ATOM 1542 N N . GLN A 1 196 ? 23.130 6.252 -21.999 1.00 94.19 196 GLN A N 1
ATOM 1543 C CA . GLN A 1 196 ? 22.400 5.758 -23.164 1.00 94.19 196 GLN A CA 1
ATOM 1544 C C . GLN A 1 196 ? 20.986 6.343 -23.202 1.00 94.19 196 GLN A C 1
ATOM 1546 O O . GLN A 1 196 ? 20.602 6.903 -24.218 1.00 94.19 196 GLN A O 1
ATOM 1551 N N . VAL A 1 197 ? 20.260 6.299 -22.078 1.00 92.94 197 VAL A N 1
ATOM 1552 C CA . VAL A 1 197 ? 18.887 6.830 -21.984 1.00 92.94 197 VAL A CA 1
ATOM 1553 C C . VAL A 1 197 ? 18.835 8.342 -22.238 1.00 92.94 197 VAL A C 1
ATOM 1555 O O . VAL A 1 197 ? 17.890 8.827 -22.846 1.00 92.94 197 VAL A O 1
ATOM 1558 N N . ARG A 1 198 ? 19.845 9.108 -21.797 1.00 91.25 198 ARG A N 1
ATOM 1559 C CA . ARG A 1 198 ? 19.921 10.558 -22.059 1.00 91.25 198 ARG A CA 1
ATOM 1560 C C . ARG A 1 198 ? 20.191 10.888 -23.526 1.00 91.25 198 ARG A C 1
ATOM 1562 O O . ARG A 1 198 ? 19.689 11.896 -24.004 1.00 91.25 198 ARG A O 1
ATOM 1569 N N . ASN A 1 199 ? 21.001 10.078 -24.204 1.00 94.44 199 ASN A N 1
ATOM 1570 C CA . ASN A 1 199 ? 21.339 10.293 -25.612 1.00 94.44 199 ASN A CA 1
ATOM 1571 C C . ASN A 1 199 ? 20.230 9.801 -26.549 1.00 94.44 199 ASN A C 1
ATOM 1573 O O . ASN A 1 199 ? 20.008 10.395 -27.598 1.00 94.44 199 ASN A O 1
ATOM 1577 N N . ASP A 1 200 ? 19.554 8.721 -26.167 1.00 93.94 200 ASP A N 1
ATOM 1578 C CA . ASP A 1 200 ? 18.447 8.128 -26.903 1.00 93.94 200 ASP A CA 1
ATOM 1579 C C . ASP A 1 200 ? 17.365 7.649 -25.919 1.00 93.94 200 ASP A C 1
ATOM 1581 O O . ASP A 1 200 ? 17.420 6.517 -25.429 1.00 93.94 200 ASP A O 1
ATOM 1585 N N . PRO A 1 201 ? 16.361 8.491 -25.614 1.00 92.31 201 PRO A N 1
ATOM 1586 C CA . PRO A 1 201 ? 15.257 8.110 -24.736 1.00 92.31 201 PRO A CA 1
ATOM 1587 C C . PRO A 1 201 ? 14.393 6.962 -25.274 1.00 92.31 201 PRO A C 1
ATOM 1589 O O . PRO A 1 201 ? 13.638 6.375 -24.500 1.00 92.31 201 PRO A O 1
ATOM 1592 N N . SER A 1 202 ? 14.488 6.610 -26.565 1.00 91.88 202 SER A N 1
ATOM 1593 C CA . SER A 1 202 ? 13.672 5.543 -27.166 1.00 91.88 202 SER A CA 1
ATOM 1594 C C . SER A 1 202 ? 14.060 4.134 -26.701 1.00 91.88 202 SER A C 1
ATOM 1596 O O . SER A 1 202 ? 13.285 3.189 -26.865 1.00 91.88 202 SER A O 1
ATOM 1598 N N . VAL A 1 203 ? 15.229 3.991 -26.063 1.00 93.62 203 VAL A N 1
ATOM 1599 C CA . VAL A 1 203 ? 15.709 2.719 -25.494 1.00 93.62 203 VAL A CA 1
ATOM 1600 C C . VAL A 1 203 ? 14.926 2.276 -24.255 1.00 93.62 203 VAL A C 1
ATOM 1602 O O . VAL A 1 203 ? 15.061 1.131 -23.830 1.00 93.62 203 VAL A O 1
ATOM 1605 N N . VAL A 1 204 ? 14.110 3.161 -23.675 1.00 95.19 204 VAL A N 1
ATOM 1606 C CA . VAL A 1 204 ? 13.182 2.848 -22.583 1.00 95.19 204 VAL A CA 1
ATOM 1607 C C . VAL A 1 204 ? 11.747 3.122 -23.014 1.00 95.19 204 VAL A C 1
ATOM 1609 O O . VAL A 1 204 ? 11.484 3.895 -23.931 1.00 95.19 204 VAL A O 1
ATOM 1612 N N . GLN A 1 205 ? 10.793 2.480 -22.350 1.00 95.62 205 GLN A N 1
ATOM 1613 C CA . GLN A 1 205 ? 9.366 2.611 -22.620 1.00 95.62 205 GLN A CA 1
ATOM 1614 C C . GLN A 1 205 ? 8.568 2.638 -21.313 1.00 95.62 205 GLN A C 1
ATOM 1616 O O . GLN A 1 205 ? 8.993 2.069 -20.302 1.00 95.62 205 GLN A O 1
ATOM 1621 N N . PRO A 1 206 ? 7.357 3.224 -21.307 1.00 97.06 206 PRO A N 1
ATOM 1622 C CA . PRO A 1 206 ? 6.431 3.029 -20.204 1.00 97.06 206 PRO A CA 1
ATOM 1623 C C . PRO A 1 206 ? 6.260 1.537 -19.867 1.00 97.06 206 PRO A C 1
ATOM 1625 O O . PRO A 1 206 ? 6.164 0.681 -20.749 1.00 97.06 206 PRO A O 1
ATOM 1628 N N . GLY A 1 207 ? 6.256 1.218 -18.577 1.00 96.94 207 GLY A N 1
ATOM 1629 C CA . GLY A 1 207 ? 6.261 -0.145 -18.050 1.00 96.94 207 GLY A CA 1
ATOM 1630 C C . GLY A 1 207 ? 7.656 -0.718 -17.787 1.00 96.94 207 GLY A C 1
ATOM 1631 O O . GLY A 1 207 ? 7.739 -1.776 -17.170 1.00 96.94 207 GLY A O 1
ATOM 1632 N N . ASP A 1 208 ? 8.735 -0.045 -18.205 1.00 96.88 208 ASP A N 1
ATOM 1633 C CA . ASP A 1 208 ? 10.086 -0.383 -17.746 1.00 96.88 208 ASP A CA 1
ATOM 1634 C C . ASP A 1 208 ? 10.299 -0.011 -16.278 1.00 96.88 208 ASP A C 1
ATOM 1636 O O . ASP A 1 208 ? 9.658 0.890 -15.728 1.00 96.88 208 ASP A O 1
ATOM 1640 N N . ILE A 1 209 ? 11.248 -0.707 -15.659 1.00 97.12 209 ILE A N 1
ATOM 1641 C CA . ILE A 1 209 ? 11.755 -0.403 -14.324 1.00 97.12 209 ILE A CA 1
ATOM 1642 C C . ILE A 1 209 ? 12.929 0.563 -14.470 1.00 97.12 209 ILE A C 1
ATOM 1644 O O . ILE A 1 209 ? 13.842 0.307 -15.254 1.00 97.12 209 ILE A O 1
ATOM 1648 N N . PHE A 1 210 ? 12.955 1.631 -13.676 1.00 96.81 210 PHE A N 1
ATOM 1649 C CA . PHE A 1 210 ? 14.171 2.423 -13.496 1.00 96.81 210 PHE A CA 1
ATOM 1650 C C . PHE A 1 210 ? 14.846 2.076 -12.169 1.00 96.81 210 PHE A C 1
ATOM 1652 O O . PHE A 1 210 ? 14.194 1.689 -11.196 1.00 96.81 210 PHE A O 1
ATOM 1659 N N . LEU A 1 211 ? 16.163 2.255 -12.121 1.00 97.25 211 LEU A N 1
ATOM 1660 C CA . LEU A 1 211 ? 16.970 2.099 -10.917 1.00 97.25 211 LEU A CA 1
ATOM 1661 C C . LEU A 1 211 ? 17.786 3.374 -10.700 1.00 97.25 211 LEU A C 1
ATOM 1663 O O . LEU A 1 211 ? 18.498 3.813 -11.604 1.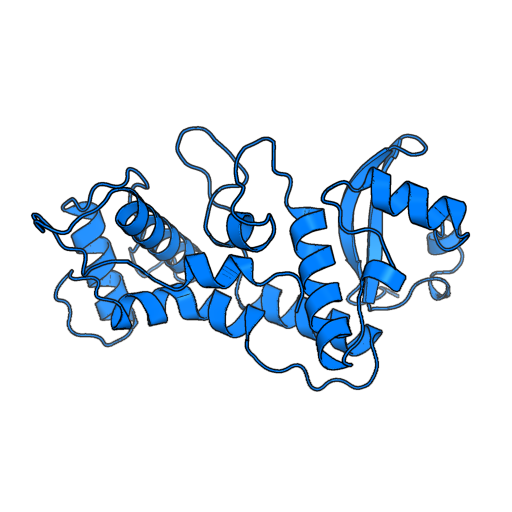00 97.25 211 LEU A O 1
ATOM 1667 N N . LEU A 1 212 ? 17.705 3.961 -9.505 1.00 96.50 212 LEU A N 1
ATOM 1668 C CA . LEU A 1 212 ? 18.561 5.082 -9.123 1.00 96.50 212 LEU A CA 1
ATOM 1669 C C . LEU A 1 212 ? 19.881 4.542 -8.593 1.00 96.50 212 LEU A C 1
ATOM 1671 O O . LEU A 1 212 ? 19.923 3.806 -7.607 1.00 96.50 212 LEU A O 1
ATOM 1675 N N . GLN A 1 213 ? 20.952 4.913 -9.281 1.00 93.19 213 GLN A N 1
ATOM 1676 C CA . GLN A 1 213 ? 22.301 4.471 -8.985 1.00 93.19 213 GLN A CA 1
ATOM 1677 C C . GLN A 1 213 ? 22.959 5.402 -7.964 1.00 93.19 213 GLN A C 1
ATOM 1679 O O . GLN A 1 213 ? 22.958 6.618 -8.152 1.00 93.19 213 GLN A O 1
ATOM 1684 N N . LYS A 1 214 ? 23.567 4.826 -6.924 1.00 93.75 214 LYS A N 1
ATOM 1685 C CA . LYS A 1 214 ? 24.442 5.548 -5.992 1.00 93.75 214 LYS A CA 1
ATOM 1686 C C . LYS A 1 214 ? 25.906 5.444 -6.412 1.00 93.75 214 LYS A C 1
ATOM 1688 O O . LYS A 1 214 ? 26.615 6.445 -6.411 1.00 93.75 214 LYS A O 1
ATOM 1693 N N . SER A 1 215 ? 26.353 4.250 -6.800 1.00 92.62 215 SER A N 1
ATOM 1694 C CA . SER A 1 215 ? 27.707 4.003 -7.307 1.00 92.62 215 SER A CA 1
ATOM 1695 C C . SER A 1 215 ? 27.710 2.868 -8.351 1.00 92.62 215 SER A C 1
ATOM 1697 O O . SER A 1 215 ? 26.657 2.277 -8.619 1.00 92.62 215 SER A O 1
ATOM 1699 N N . PRO A 1 216 ? 28.820 2.589 -9.064 1.00 90.38 216 PRO A N 1
ATOM 1700 C CA . PRO A 1 216 ? 28.884 1.478 -10.016 1.00 90.38 216 PRO A CA 1
ATOM 1701 C C . PRO A 1 216 ? 28.402 0.155 -9.401 1.00 90.38 216 PRO A C 1
ATOM 1703 O O . PRO A 1 216 ? 29.029 -0.370 -8.493 1.00 90.38 216 PRO A O 1
ATOM 1706 N N . ASN A 1 217 ? 27.301 -0.383 -9.940 1.00 89.38 217 ASN A N 1
ATOM 1707 C CA . ASN A 1 217 ? 26.642 -1.619 -9.487 1.00 89.38 217 ASN A CA 1
ATOM 1708 C C . ASN A 1 217 ? 26.006 -1.566 -8.081 1.00 89.38 217 ASN A C 1
ATOM 1710 O O . ASN A 1 217 ? 25.804 -2.610 -7.471 1.00 89.38 217 ASN A O 1
ATOM 1714 N N . ASP A 1 218 ? 25.669 -0.364 -7.612 1.00 94.25 218 ASP A N 1
ATOM 1715 C CA . ASP A 1 218 ? 24.959 -0.090 -6.356 1.00 94.25 218 ASP A CA 1
ATOM 1716 C C . ASP A 1 218 ? 23.761 0.826 -6.651 1.00 94.25 218 ASP A C 1
ATOM 1718 O O . ASP A 1 218 ? 23.917 1.984 -7.074 1.00 94.25 218 ASP A O 1
ATOM 1722 N N . TRP A 1 219 ? 22.558 0.287 -6.476 1.00 96.75 219 TRP A N 1
ATOM 1723 C CA . TRP A 1 219 ? 21.283 0.938 -6.729 1.00 96.75 219 TRP A CA 1
ATOM 1724 C C . TRP A 1 219 ? 20.446 0.981 -5.459 1.00 96.75 219 TRP A C 1
ATOM 1726 O O . TRP A 1 219 ? 20.183 -0.025 -4.810 1.00 96.75 219 TRP A O 1
ATOM 1736 N N . ILE A 1 220 ? 19.939 2.168 -5.150 1.00 96.12 220 ILE A N 1
ATOM 1737 C CA . ILE A 1 220 ? 19.323 2.462 -3.849 1.00 96.12 220 ILE A CA 1
ATOM 1738 C C . ILE A 1 220 ? 17.811 2.652 -3.920 1.00 96.12 220 ILE A C 1
ATOM 1740 O O . ILE A 1 220 ? 17.137 2.703 -2.896 1.00 96.12 220 ILE A O 1
ATOM 1744 N N . HIS A 1 221 ? 17.263 2.788 -5.124 1.00 97.81 221 HIS A N 1
ATOM 1745 C CA . HIS A 1 221 ? 15.843 3.039 -5.315 1.00 97.81 221 HIS A CA 1
ATOM 1746 C C . HIS A 1 221 ? 15.388 2.564 -6.688 1.00 97.81 221 HIS A C 1
ATOM 1748 O O . HIS A 1 221 ? 16.180 2.483 -7.629 1.00 97.81 221 HIS A O 1
ATOM 1754 N N . THR A 1 222 ? 14.096 2.286 -6.809 1.00 98.12 222 THR A N 1
ATOM 1755 C CA . THR A 1 222 ? 13.486 1.838 -8.052 1.00 98.12 222 THR A CA 1
ATOM 1756 C C . THR A 1 222 ? 12.064 2.355 -8.187 1.00 98.12 222 THR A C 1
ATOM 1758 O O . THR A 1 222 ? 11.399 2.649 -7.194 1.00 98.12 222 THR A O 1
ATOM 1761 N N . GLY A 1 223 ? 11.589 2.420 -9.423 1.00 97.81 223 GLY A N 1
ATOM 1762 C CA . GLY A 1 223 ? 10.202 2.699 -9.739 1.00 97.81 223 GLY A CA 1
ATOM 1763 C C . GLY A 1 223 ? 9.862 2.245 -11.150 1.00 97.81 223 GLY A C 1
ATOM 1764 O O . GLY A 1 223 ? 10.666 1.611 -11.834 1.00 97.81 223 GLY A O 1
ATOM 1765 N N . ILE A 1 224 ? 8.650 2.577 -11.582 1.00 98.00 224 ILE A N 1
ATOM 1766 C CA . ILE A 1 224 ? 8.126 2.219 -12.901 1.00 98.00 224 ILE A CA 1
ATOM 1767 C C . ILE A 1 224 ? 8.041 3.478 -13.748 1.00 98.00 224 ILE A C 1
ATOM 1769 O O . ILE A 1 224 ? 7.493 4.493 -13.318 1.00 98.00 224 ILE A O 1
ATOM 1773 N N . ILE A 1 225 ? 8.551 3.399 -14.970 1.00 96.31 225 ILE A N 1
ATOM 1774 C CA . ILE A 1 225 ? 8.401 4.453 -15.966 1.00 96.31 225 ILE A CA 1
ATOM 1775 C C . ILE A 1 225 ? 6.937 4.459 -16.417 1.00 96.31 225 ILE A C 1
ATOM 1777 O O . ILE A 1 225 ? 6.449 3.484 -16.981 1.00 96.31 225 ILE A O 1
ATOM 1781 N N . ILE A 1 226 ? 6.209 5.548 -16.166 1.00 93.19 226 ILE A N 1
ATOM 1782 C CA . ILE A 1 226 ? 4.803 5.711 -16.600 1.00 93.19 226 ILE A CA 1
ATOM 1783 C C . ILE A 1 226 ? 4.643 6.661 -17.793 1.00 93.19 226 ILE A C 1
ATOM 1785 O O . ILE A 1 226 ? 3.544 6.803 -18.326 1.00 93.19 226 ILE A O 1
ATOM 1789 N N . GLY A 1 227 ? 5.737 7.292 -18.205 1.00 89.88 227 GLY A N 1
ATOM 1790 C CA . GLY A 1 227 ? 5.828 8.238 -19.307 1.00 89.88 227 GLY A CA 1
ATOM 1791 C C . GLY A 1 227 ? 7.287 8.630 -19.524 1.00 89.88 227 GLY A C 1
ATOM 1792 O O . GLY A 1 227 ? 8.110 8.466 -18.623 1.00 89.88 227 GLY A O 1
ATOM 1793 N N . ILE A 1 228 ? 7.594 9.125 -20.717 1.00 84.88 228 ILE A N 1
ATOM 1794 C CA . ILE A 1 228 ? 8.910 9.649 -21.087 1.00 84.88 228 ILE A CA 1
ATOM 1795 C C . ILE A 1 228 ? 8.680 11.112 -21.452 1.00 84.88 228 ILE A C 1
ATOM 1797 O O . ILE A 1 228 ? 7.795 11.406 -22.256 1.00 84.88 228 ILE A O 1
ATOM 1801 N N . GLY A 1 229 ? 9.396 12.017 -20.785 1.00 75.94 229 GLY A N 1
ATOM 1802 C CA . GLY A 1 229 ? 9.343 13.440 -21.110 1.00 75.94 229 GLY A CA 1
ATOM 1803 C C . GLY A 1 229 ? 9.960 13.692 -22.484 1.00 75.94 229 GLY A C 1
ATOM 1804 O O . GLY A 1 229 ? 10.928 13.020 -22.841 1.00 75.94 229 GLY A O 1
ATOM 1805 N N . ALA A 1 230 ? 9.369 14.623 -23.232 1.00 55.78 230 ALA A N 1
ATOM 1806 C CA . ALA A 1 230 ? 10.008 15.225 -24.398 1.00 55.78 230 ALA A CA 1
ATOM 1807 C C . ALA A 1 230 ? 11.156 16.147 -23.964 1.00 55.78 230 ALA A C 1
ATOM 1809 O O . ALA A 1 230 ? 11.032 16.749 -22.868 1.00 55.78 230 ALA A O 1
#

Solvent-accessible surface area (backbone atoms only — not comparable to full-atom values): 12686 Å² total; per-residue (Å²): 104,88,81,61,50,40,62,70,68,62,62,59,96,53,58,34,33,65,91,37,89,64,51,48,49,69,48,38,27,50,51,27,44,36,32,34,57,48,19,76,79,36,72,88,51,60,15,62,45,77,70,80,25,67,52,43,72,57,46,25,50,14,41,22,30,47,22,55,77,69,76,42,82,66,73,29,60,41,38,64,72,57,45,40,66,58,35,38,45,58,49,50,39,75,65,56,83,83,80,55,80,57,60,40,46,20,22,36,50,41,47,50,45,33,55,79,38,60,77,54,66,38,74,54,94,96,30,39,42,21,47,67,49,29,16,36,38,46,71,68,41,58,28,70,85,43,65,45,44,32,17,45,49,52,46,28,40,27,53,26,26,32,75,71,80,41,68,41,64,84,80,44,74,92,59,60,49,46,39,61,49,51,53,50,27,51,79,70,71,69,59,79,53,72,70,53,42,70,77,39,60,82,83,58,54,54,39,38,76,48,69,46,69,80,50,96,90,37,36,80,42,45,46,68,32,75,66,79,86,131

Mean predicted aligned error: 3.06 Å